Protein AF-A0A382PXL9-F1 (afdb_monomer)

Mean predicted aligned error: 6.58 Å

Organism: NCBI:txid408172

Radius of gyration: 18.66 Å; Cα contacts (8 Å, |Δi|>4): 358; chains: 1; bounding box: 50×62×47 Å

Structure (mmCIF, N/CA/C/O backbone):
data_AF-A0A382PXL9-F1
#
_entry.id   AF-A0A382PXL9-F1
#
loop_
_atom_site.group_PDB
_atom_site.id
_atom_site.type_symbol
_atom_site.label_atom_id
_atom_site.label_alt_id
_atom_site.label_comp_id
_atom_site.label_asym_id
_atom_site.label_entity_id
_atom_site.label_seq_id
_atom_site.pdbx_PDB_ins_code
_atom_site.Cartn_x
_atom_site.Cartn_y
_atom_site.Cartn_z
_atom_site.occupancy
_atom_site.B_iso_or_equiv
_atom_site.auth_seq_id
_atom_site.auth_comp_id
_atom_site.auth_asym_id
_atom_site.auth_atom_id
_atom_site.pdbx_PDB_model_num
ATOM 1 N N . MET A 1 1 ? 16.690 -47.907 -12.973 1.00 37.53 1 MET A N 1
ATOM 2 C CA . MET A 1 1 ? 17.067 -46.583 -13.503 1.00 37.53 1 MET A CA 1
ATOM 3 C C . MET A 1 1 ? 15.983 -45.627 -13.073 1.00 37.53 1 MET A C 1
ATOM 5 O O . MET A 1 1 ? 14.933 -45.574 -13.696 1.00 37.53 1 MET A O 1
ATOM 9 N N . GLU A 1 2 ? 16.204 -45.011 -11.921 1.00 28.67 2 GLU A N 1
ATOM 10 C CA . GLU A 1 2 ? 15.334 -43.993 -11.347 1.00 28.67 2 GLU A CA 1
ATOM 11 C C . GLU A 1 2 ? 15.569 -42.687 -12.108 1.00 28.67 2 GLU A C 1
ATOM 13 O O . GLU A 1 2 ? 16.700 -42.211 -12.182 1.00 28.67 2 GLU A O 1
ATOM 18 N N . TYR A 1 3 ? 14.510 -42.132 -12.692 1.00 26.27 3 TYR A N 1
ATOM 19 C CA . TYR A 1 3 ? 14.467 -40.730 -13.088 1.00 26.27 3 TYR A CA 1
ATOM 20 C C . TYR A 1 3 ? 13.685 -40.009 -11.991 1.00 26.27 3 TYR A C 1
ATOM 22 O O . TYR A 1 3 ? 12.465 -40.118 -11.907 1.00 26.27 3 TYR A O 1
ATOM 30 N N . ILE A 1 4 ? 14.423 -39.364 -11.089 1.00 33.78 4 ILE A N 1
ATOM 31 C CA . ILE A 1 4 ? 13.876 -38.436 -10.102 1.00 33.78 4 ILE A CA 1
ATOM 32 C C . ILE A 1 4 ? 13.655 -37.127 -10.853 1.00 33.78 4 ILE A C 1
ATOM 34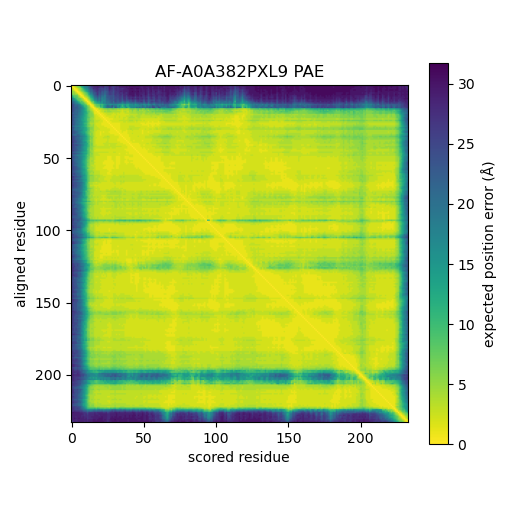 O O . ILE A 1 4 ? 14.619 -36.456 -11.226 1.00 33.78 4 ILE A O 1
ATOM 38 N N . ASP A 1 5 ? 12.389 -36.802 -11.111 1.00 38.56 5 ASP A N 1
ATOM 39 C CA . ASP A 1 5 ? 12.010 -35.509 -11.665 1.00 38.56 5 ASP A CA 1
ATOM 40 C C . ASP A 1 5 ? 12.439 -34.392 -10.713 1.00 38.56 5 ASP A C 1
ATOM 42 O O . ASP A 1 5 ? 12.249 -34.444 -9.494 1.00 38.56 5 ASP A O 1
ATOM 46 N N . GLY A 1 6 ? 13.094 -33.407 -11.320 1.00 28.78 6 GLY A N 1
ATOM 47 C CA . GLY A 1 6 ? 13.849 -32.354 -10.672 1.00 28.78 6 GLY A CA 1
ATOM 48 C C . GLY A 1 6 ? 13.049 -31.583 -9.633 1.00 28.78 6 GLY A C 1
ATOM 49 O O . GLY A 1 6 ? 12.045 -30.938 -9.923 1.00 28.78 6 GLY A O 1
ATOM 50 N N . LEU A 1 7 ? 13.614 -31.578 -8.430 1.00 31.05 7 LEU A N 1
ATOM 51 C CA . LEU A 1 7 ? 13.542 -30.513 -7.440 1.00 31.05 7 LEU A CA 1
ATOM 52 C C . LEU A 1 7 ? 13.611 -29.117 -8.096 1.00 31.05 7 LEU A C 1
ATOM 54 O O . LEU A 1 7 ? 14.675 -28.507 -8.162 1.00 31.05 7 LEU A O 1
ATOM 58 N N . ILE A 1 8 ? 12.468 -28.549 -8.479 1.00 38.06 8 ILE A N 1
ATOM 59 C CA . ILE A 1 8 ? 12.256 -27.097 -8.401 1.00 38.06 8 ILE A CA 1
ATOM 60 C C . ILE A 1 8 ? 11.658 -26.834 -7.021 1.00 38.06 8 ILE A C 1
ATOM 62 O O . ILE A 1 8 ? 10.525 -26.391 -6.849 1.00 38.06 8 ILE A O 1
ATOM 66 N N . GLY A 1 9 ? 12.445 -27.155 -5.994 1.00 32.84 9 GLY A N 1
ATOM 67 C CA . GLY A 1 9 ? 12.294 -26.476 -4.724 1.00 32.84 9 GLY A CA 1
ATOM 68 C C . GLY A 1 9 ? 12.638 -25.023 -5.004 1.00 32.84 9 GLY A C 1
ATOM 69 O O . 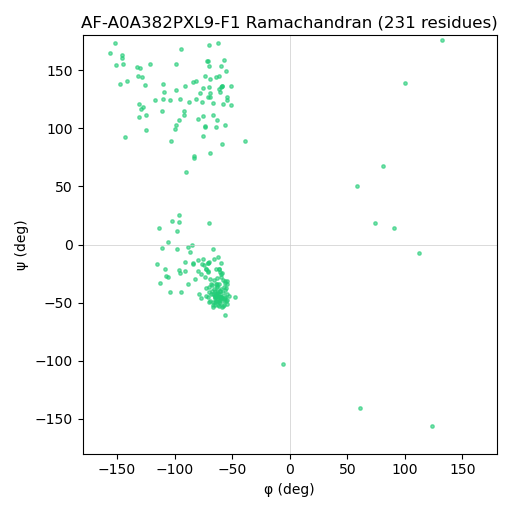GLY A 1 9 ? 13.814 -24.694 -5.147 1.00 32.84 9 GLY A O 1
ATOM 70 N N . MET A 1 10 ? 11.625 -24.166 -5.153 1.00 37.25 10 MET A N 1
ATOM 71 C CA . MET A 1 10 ? 11.806 -22.720 -5.095 1.00 37.25 10 MET A CA 1
ATOM 72 C C . MET A 1 10 ? 12.394 -22.411 -3.720 1.00 37.25 10 MET A C 1
ATOM 74 O O . MET A 1 10 ? 11.666 -22.134 -2.769 1.00 37.25 10 MET A O 1
ATOM 78 N N . TYR A 1 11 ? 13.716 -22.471 -3.594 1.00 38.47 11 TYR A N 1
ATOM 79 C CA . TYR A 1 11 ? 14.424 -21.796 -2.528 1.00 38.47 11 TYR A CA 1
ATOM 80 C C . TYR A 1 11 ? 14.013 -20.336 -2.654 1.00 38.47 11 TYR A C 1
ATOM 82 O O . TYR A 1 11 ? 14.424 -19.643 -3.581 1.00 38.47 11 TYR A O 1
ATOM 90 N N . HIS A 1 12 ? 13.114 -19.899 -1.775 1.00 48.69 12 HIS A N 1
ATOM 91 C CA . HIS A 1 12 ? 12.743 -18.502 -1.644 1.00 48.69 12 HIS A CA 1
ATOM 92 C C . HIS A 1 12 ? 13.978 -17.808 -1.061 1.00 48.69 12 HIS A C 1
ATOM 94 O O . HIS A 1 12 ? 14.132 -17.644 0.146 1.00 48.69 12 HIS A O 1
ATOM 100 N N . THR A 1 13 ? 14.964 -17.533 -1.907 1.00 49.97 13 THR A N 1
ATOM 101 C CA . THR A 1 13 ? 16.170 -16.835 -1.500 1.00 49.97 13 THR A CA 1
ATOM 102 C C . THR A 1 13 ? 15.775 -15.396 -1.206 1.00 49.97 13 THR A C 1
ATOM 104 O O . THR A 1 13 ? 14.994 -14.772 -1.927 1.00 49.97 13 THR A O 1
ATOM 107 N N . LYS A 1 14 ? 16.277 -14.862 -0.092 1.00 58.19 14 LYS A N 1
ATOM 108 C CA . LYS A 1 14 ? 16.246 -13.422 0.163 1.00 58.19 14 LYS A CA 1
ATOM 109 C C . LYS A 1 14 ? 16.834 -12.748 -1.079 1.00 58.19 14 LYS A C 1
ATOM 111 O O . LYS A 1 14 ? 17.984 -13.028 -1.413 1.00 58.19 14 LYS A O 1
ATOM 116 N N . VAL A 1 15 ? 16.070 -11.895 -1.762 1.00 60.56 15 VAL A N 1
ATOM 117 C CA . VAL A 1 15 ? 16.609 -11.155 -2.905 1.00 60.56 15 VAL A CA 1
ATOM 118 C C . VAL A 1 15 ? 17.522 -10.083 -2.332 1.00 60.56 15 VAL A C 1
ATOM 120 O O . VAL A 1 15 ? 17.075 -9.096 -1.749 1.00 60.56 15 VAL A O 1
ATOM 123 N N . THR A 1 16 ? 18.822 -10.346 -2.404 1.00 61.50 16 THR A N 1
ATOM 124 C CA . THR A 1 16 ? 19.868 -9.429 -1.946 1.00 61.50 16 THR A CA 1
ATOM 125 C C . THR A 1 16 ? 20.346 -8.496 -3.049 1.00 61.50 16 THR A C 1
ATOM 127 O O . THR A 1 16 ? 20.845 -7.424 -2.726 1.00 61.50 16 THR A O 1
ATOM 130 N N . ASP A 1 17 ? 20.165 -8.867 -4.319 1.00 81.19 17 ASP A N 1
ATOM 131 C CA . ASP A 1 17 ? 20.588 -8.068 -5.469 1.00 81.19 17 ASP A CA 1
ATOM 132 C C . ASP A 1 17 ? 19.410 -7.797 -6.413 1.00 81.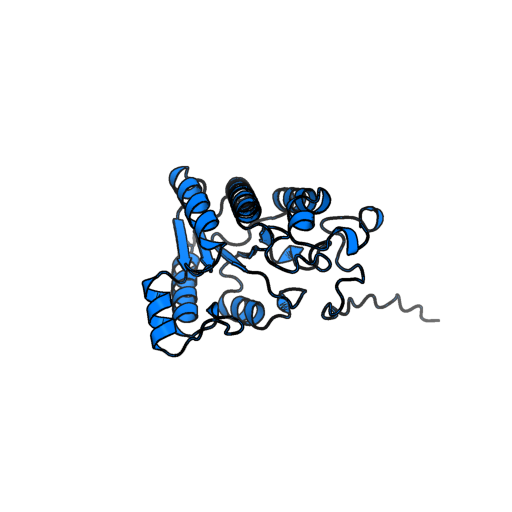19 17 ASP A C 1
ATOM 134 O O . ASP A 1 17 ? 18.900 -8.704 -7.070 1.00 81.19 17 ASP A O 1
ATOM 138 N N . LYS A 1 18 ? 18.982 -6.532 -6.475 1.00 84.12 18 LYS A N 1
ATOM 139 C CA . LYS A 1 18 ? 17.867 -6.079 -7.321 1.00 84.12 18 LYS A CA 1
ATOM 140 C C . LYS A 1 18 ? 18.209 -6.094 -8.817 1.00 84.12 18 LYS A C 1
ATOM 142 O O . LYS A 1 18 ? 17.291 -6.064 -9.636 1.00 84.12 18 LYS A O 1
ATOM 147 N N . ASN A 1 19 ? 19.495 -6.174 -9.176 1.00 85.50 19 ASN A N 1
ATOM 148 C CA . ASN A 1 19 ? 19.949 -6.230 -10.569 1.00 85.50 19 ASN A CA 1
ATOM 149 C C . ASN A 1 19 ? 19.666 -7.581 -11.238 1.00 85.50 19 ASN A C 1
ATOM 151 O O . ASN A 1 19 ? 19.629 -7.662 -12.465 1.00 85.50 19 ASN A O 1
ATOM 155 N N . ILE A 1 20 ? 19.473 -8.640 -10.447 1.00 87.88 20 ILE A N 1
ATOM 156 C CA . ILE A 1 20 ? 19.165 -9.977 -10.952 1.00 87.88 20 ILE A CA 1
ATOM 157 C C . ILE A 1 20 ? 17.647 -10.118 -11.020 1.00 87.88 20 ILE A C 1
ATOM 159 O O . ILE A 1 20 ? 16.983 -10.158 -9.984 1.00 87.88 20 ILE A O 1
ATOM 163 N N . LEU A 1 21 ? 17.099 -10.183 -12.238 1.00 90.81 21 LEU A N 1
ATOM 164 C CA . LEU A 1 21 ? 15.660 -10.339 -12.458 1.00 90.81 21 LEU A CA 1
ATOM 165 C C . LEU A 1 21 ? 15.126 -11.562 -11.704 1.00 90.81 21 LEU A C 1
ATOM 167 O O . LEU A 1 21 ? 15.669 -12.661 -11.818 1.00 90.81 21 LEU A O 1
ATOM 171 N N . ALA A 1 22 ? 14.084 -11.350 -10.906 1.00 91.56 22 ALA A N 1
ATOM 172 C CA . ALA A 1 22 ? 13.540 -12.352 -10.010 1.00 91.56 22 ALA A CA 1
ATOM 173 C C . ALA A 1 22 ? 12.041 -12.144 -9.791 1.00 91.56 22 ALA A C 1
ATOM 175 O O . ALA A 1 22 ? 11.511 -11.035 -9.838 1.00 91.56 22 ALA A O 1
ATOM 176 N N . GLY A 1 23 ? 11.369 -13.236 -9.458 1.00 92.31 23 GLY A N 1
ATOM 177 C CA . GLY A 1 23 ? 9.954 -13.244 -9.135 1.00 92.31 23 GLY A CA 1
ATOM 178 C C . GLY A 1 23 ? 9.221 -14.352 -9.866 1.00 92.31 23 GLY A C 1
ATOM 179 O O . GLY A 1 23 ? 9.807 -15.106 -10.638 1.00 92.31 23 GLY A O 1
ATOM 180 N N . ASN A 1 24 ? 7.936 -14.479 -9.5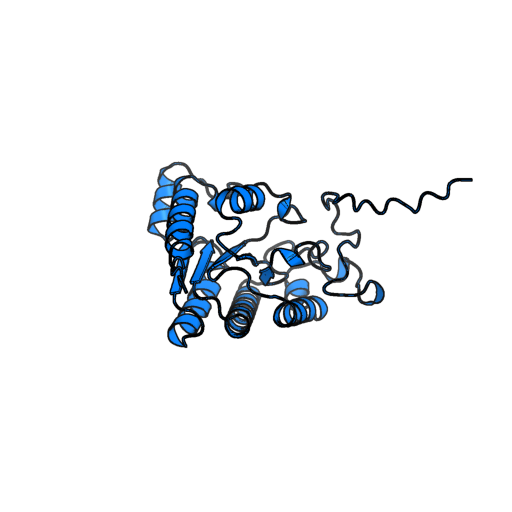67 1.00 94.81 24 ASN A N 1
ATOM 181 C CA . ASN A 1 24 ? 7.039 -15.376 -10.279 1.00 94.81 24 ASN A CA 1
ATOM 182 C C . ASN A 1 24 ? 6.300 -14.648 -11.411 1.00 94.81 24 ASN A C 1
ATOM 184 O O . ASN A 1 24 ? 6.244 -13.416 -11.455 1.00 94.81 24 ASN A O 1
ATOM 188 N N . ASN A 1 25 ? 5.656 -15.447 -12.262 1.00 95.00 25 ASN A N 1
ATOM 189 C CA . ASN A 1 25 ? 5.015 -14.983 -13.491 1.00 95.00 25 ASN A CA 1
ATOM 190 C C . ASN A 1 25 ? 3.514 -14.725 -13.333 1.00 95.00 25 ASN A C 1
ATOM 192 O O . ASN A 1 25 ? 2.766 -14.825 -14.299 1.00 95.00 25 ASN A O 1
ATOM 196 N N . LYS A 1 26 ? 3.043 -14.435 -12.110 1.00 96.25 26 LYS A N 1
ATOM 197 C CA . LYS A 1 26 ? 1.617 -14.130 -11.887 1.00 96.25 26 LYS A CA 1
ATOM 198 C C . LYS A 1 26 ? 1.188 -12.868 -12.633 1.00 96.25 26 LYS A C 1
ATOM 200 O O . LYS A 1 26 ? 0.092 -12.811 -13.175 1.00 96.25 26 LYS A O 1
ATOM 205 N N . LEU A 1 27 ? 2.060 -11.859 -12.635 1.00 97.50 27 LEU A N 1
ATOM 206 C CA . LEU A 1 27 ? 1.781 -10.590 -13.293 1.00 97.50 27 LEU A CA 1
ATOM 207 C C . LEU A 1 27 ? 2.324 -10.547 -14.708 1.00 97.50 27 LEU A C 1
ATOM 209 O O . LEU A 1 27 ? 1.609 -10.051 -15.555 1.00 97.50 27 LEU A O 1
ATOM 213 N N . PHE A 1 28 ? 3.520 -11.069 -14.979 1.00 97.81 28 PHE A N 1
ATOM 214 C CA . PHE A 1 28 ? 4.156 -11.000 -16.298 1.00 97.81 28 PHE A CA 1
ATOM 215 C C . PHE A 1 28 ? 4.877 -12.299 -16.629 1.00 97.81 28 PHE A C 1
ATOM 217 O O . PHE A 1 28 ? 5.541 -12.865 -15.755 1.00 97.81 28 PHE A O 1
ATOM 224 N N . SER A 1 29 ? 4.809 -12.748 -17.878 1.00 96.75 29 SER A N 1
ATOM 225 C CA . SER A 1 29 ? 5.679 -13.817 -18.366 1.00 96.75 29 SER A CA 1
ATOM 226 C C . SER A 1 29 ? 7.120 -13.321 -18.540 1.00 96.75 29 SER A C 1
ATOM 228 O O . SER A 1 29 ? 7.373 -12.124 -18.635 1.00 96.75 29 SER A O 1
ATOM 230 N N . ASN A 1 30 ? 8.091 -14.243 -18.542 1.00 94.69 30 ASN A N 1
ATOM 231 C CA . ASN A 1 30 ? 9.524 -13.899 -18.553 1.00 94.69 30 ASN A CA 1
ATOM 232 C C . ASN A 1 30 ? 9.954 -13.061 -19.772 1.00 94.69 30 ASN A C 1
ATOM 234 O O . ASN A 1 30 ? 10.940 -12.338 -19.695 1.00 94.69 30 ASN A O 1
ATOM 238 N N . ASP A 1 31 ? 9.259 -13.192 -20.900 1.00 96.38 31 ASP A N 1
ATOM 239 C CA . ASP A 1 31 ? 9.494 -12.441 -22.138 1.00 96.38 31 ASP A CA 1
ATOM 240 C C . ASP A 1 31 ? 9.010 -10.985 -22.068 1.00 96.38 31 ASP A C 1
ATOM 242 O O . ASP A 1 31 ? 9.467 -10.154 -22.849 1.00 96.38 31 ASP A O 1
ATOM 246 N N . GLU A 1 32 ? 8.144 -10.659 -21.107 1.00 96.75 32 GLU A N 1
ATOM 247 C CA . GLU A 1 32 ? 7.689 -9.292 -20.833 1.00 96.75 32 GLU A CA 1
ATOM 248 C C . GLU A 1 32 ? 8.629 -8.544 -19.867 1.00 96.75 32 GLU A C 1
ATOM 250 O O . GLU A 1 32 ? 8.431 -7.361 -19.589 1.00 96.75 32 GLU A O 1
ATOM 255 N N . TRP A 1 33 ? 9.638 -9.218 -19.303 1.00 96.06 33 TRP A N 1
ATOM 256 C CA . TRP A 1 33 ? 10.522 -8.619 -18.305 1.00 96.06 33 TRP A CA 1
ATOM 257 C C . TRP A 1 33 ? 11.523 -7.659 -18.954 1.00 96.06 33 TRP A C 1
ATOM 259 O O . TRP A 1 33 ? 12.181 -7.985 -19.940 1.00 96.06 33 TRP A O 1
ATOM 269 N N . VAL A 1 34 ? 11.697 -6.487 -18.342 1.00 95.56 34 VAL A N 1
ATOM 270 C CA . VAL A 1 34 ? 12.679 -5.480 -18.764 1.00 95.56 34 VAL A CA 1
ATOM 271 C C . VAL A 1 34 ? 13.955 -5.549 -17.917 1.00 95.56 34 VAL A C 1
ATOM 273 O O . VAL A 1 34 ? 13.906 -5.990 -16.758 1.00 95.56 34 VAL A O 1
ATOM 276 N N . PRO A 1 35 ? 15.108 -5.093 -18.445 1.00 94.38 35 PRO A N 1
ATOM 277 C CA . PRO A 1 35 ? 16.331 -4.933 -17.665 1.00 94.38 35 PRO A CA 1
ATOM 278 C C . PRO A 1 35 ? 16.103 -4.125 -16.378 1.00 94.38 35 PRO A C 1
ATOM 280 O O . PRO A 1 35 ? 15.478 -3.068 -16.401 1.00 94.38 35 PRO A O 1
ATOM 283 N N . ALA A 1 36 ? 16.670 -4.573 -15.251 1.00 90.88 36 ALA A N 1
ATOM 284 C CA . ALA A 1 36 ? 16.429 -3.958 -13.937 1.00 90.88 36 ALA A CA 1
ATOM 285 C C . ALA A 1 36 ? 16.753 -2.451 -13.892 1.00 90.88 36 ALA A C 1
ATOM 287 O O . ALA A 1 36 ? 16.058 -1.688 -13.228 1.00 90.88 36 ALA A O 1
ATOM 288 N N . VAL A 1 37 ? 17.758 -2.010 -14.657 1.00 92.19 37 VAL A N 1
ATOM 289 C CA . VAL A 1 37 ? 18.175 -0.600 -14.768 1.00 92.19 37 VAL A CA 1
ATOM 290 C C . VAL A 1 37 ? 17.076 0.333 -15.301 1.00 92.19 37 VAL A C 1
ATOM 292 O O . VAL A 1 37 ? 17.095 1.537 -15.028 1.00 92.19 37 VAL A O 1
ATOM 295 N N . GLU A 1 38 ? 16.097 -0.199 -16.038 1.00 93.88 38 GLU A N 1
ATOM 296 C CA . GLU A 1 38 ? 14.929 0.564 -16.496 1.00 93.88 38 GLU A CA 1
ATOM 297 C C . GLU A 1 38 ? 13.975 0.893 -15.339 1.00 93.88 38 GLU A C 1
ATOM 299 O O . GLU A 1 38 ? 13.265 1.898 -15.374 1.00 93.88 38 GLU A O 1
ATOM 304 N N . LEU A 1 39 ? 14.037 0.105 -14.263 1.00 93.81 39 LEU A N 1
ATOM 305 C CA . LEU A 1 39 ? 13.214 0.222 -13.063 1.00 93.81 39 LEU A CA 1
ATOM 306 C C . LEU A 1 39 ? 13.961 0.884 -11.891 1.00 93.81 39 LEU A C 1
ATOM 308 O O . LEU A 1 39 ? 13.571 0.693 -10.734 1.00 93.81 39 LEU A O 1
ATOM 312 N N . PHE A 1 40 ? 15.038 1.630 -12.173 1.00 94.31 40 PHE A N 1
ATOM 313 C CA . PHE A 1 40 ? 15.848 2.335 -11.175 1.00 94.31 40 PHE A CA 1
ATOM 314 C C . PHE A 1 40 ? 15.671 3.858 -11.225 1.00 94.31 40 PHE A C 1
ATOM 316 O O . PHE A 1 40 ? 15.818 4.477 -12.284 1.00 94.31 40 PHE A O 1
ATOM 323 N N . GLY A 1 41 ? 15.435 4.453 -10.056 1.00 94.38 41 GLY A N 1
ATOM 324 C CA . GLY A 1 41 ? 15.176 5.879 -9.851 1.00 94.38 41 GLY A CA 1
ATOM 325 C C . GLY A 1 41 ? 13.687 6.175 -9.684 1.00 94.38 41 GLY A C 1
ATOM 326 O O . GLY A 1 41 ? 12.838 5.604 -10.378 1.00 94.38 41 GLY A O 1
ATOM 327 N N . GLU A 1 42 ? 13.358 7.068 -8.755 1.00 95.00 42 GLU A N 1
ATOM 328 C CA . GLU A 1 42 ? 11.988 7.309 -8.311 1.00 95.00 42 GLU A CA 1
ATOM 329 C C . GLU A 1 42 ? 11.118 7.796 -9.466 1.00 95.00 42 GLU A C 1
ATOM 331 O O . GLU A 1 42 ? 10.064 7.209 -9.735 1.00 95.00 42 GLU A O 1
ATOM 336 N N . THR A 1 43 ? 11.588 8.805 -10.200 1.00 93.44 43 THR A N 1
ATOM 337 C CA . THR A 1 43 ? 10.849 9.369 -11.333 1.00 93.44 43 THR A CA 1
ATOM 338 C C . THR A 1 43 ? 10.572 8.322 -12.412 1.00 93.44 43 THR A C 1
ATOM 340 O O . THR A 1 43 ? 9.478 8.304 -12.983 1.00 93.44 43 THR A O 1
ATOM 343 N N . LYS A 1 44 ? 11.522 7.414 -12.679 1.00 93.81 44 LYS A N 1
ATOM 344 C CA . LYS A 1 44 ? 11.310 6.330 -13.648 1.00 93.81 44 LYS A CA 1
ATOM 345 C C . LYS A 1 44 ? 10.252 5.366 -13.145 1.00 93.81 44 LYS A C 1
ATOM 347 O O . LYS A 1 44 ? 9.262 5.164 -13.835 1.00 93.81 44 LYS A O 1
ATOM 352 N N . VAL A 1 45 ? 10.407 4.834 -11.932 1.00 95.81 45 VAL A N 1
ATOM 353 C CA . VAL A 1 45 ? 9.462 3.866 -11.346 1.00 95.81 45 VAL A CA 1
ATOM 354 C C . VAL A 1 45 ? 8.037 4.424 -11.299 1.00 95.81 45 VAL A C 1
ATOM 356 O O . VAL A 1 45 ? 7.082 3.696 -11.574 1.00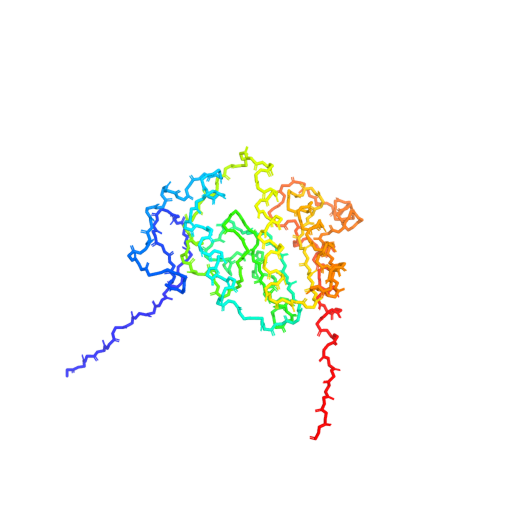 95.81 45 VAL A O 1
ATOM 359 N N . LEU A 1 46 ? 7.876 5.710 -10.979 1.00 96.31 46 LEU A N 1
ATOM 360 C CA . LEU A 1 46 ? 6.563 6.349 -10.881 1.00 96.31 46 LEU A CA 1
ATOM 361 C C . LEU A 1 46 ? 5.865 6.565 -12.229 1.00 96.31 46 LEU A C 1
ATOM 363 O O . LEU A 1 46 ? 4.639 6.652 -12.226 1.00 96.31 46 LEU A O 1
ATOM 367 N N . ASN A 1 47 ? 6.610 6.629 -13.338 1.00 95.50 47 ASN A N 1
ATOM 368 C CA . ASN A 1 47 ? 6.076 6.844 -14.691 1.00 95.50 47 ASN A CA 1
ATOM 369 C C . ASN A 1 47 ? 6.195 5.609 -15.607 1.00 95.50 47 ASN A C 1
ATOM 371 O O . ASN A 1 47 ? 5.779 5.658 -16.765 1.00 95.50 47 ASN A O 1
ATOM 375 N N . HIS A 1 48 ? 6.807 4.519 -15.138 1.00 96.75 48 HIS A N 1
ATOM 376 C CA . HIS A 1 48 ? 7.116 3.373 -15.987 1.00 96.75 48 HIS A CA 1
ATOM 377 C C . HIS A 1 48 ? 5.845 2.610 -16.374 1.00 96.75 48 HIS A C 1
ATOM 379 O O . HIS A 1 48 ? 5.097 2.158 -15.503 1.00 96.75 48 HIS A O 1
ATOM 385 N N . SER A 1 49 ? 5.640 2.381 -17.675 1.00 96.69 49 SER A N 1
ATOM 386 C CA . SER A 1 49 ? 4.472 1.661 -18.208 1.00 96.69 49 SER A CA 1
ATOM 387 C C . SER A 1 49 ? 4.302 0.284 -17.570 1.00 96.69 49 SER A C 1
ATOM 389 O O . SER A 1 49 ? 3.229 -0.009 -17.060 1.00 96.69 49 SER A O 1
ATOM 391 N N . LEU A 1 50 ? 5.379 -0.504 -17.483 1.00 97.25 50 LEU A N 1
ATOM 392 C CA . LEU A 1 50 ? 5.357 -1.824 -16.839 1.00 97.25 50 LEU A CA 1
ATOM 393 C C . LEU A 1 50 ? 4.890 -1.779 -15.373 1.00 97.25 50 LEU A C 1
ATOM 395 O O . LEU A 1 50 ? 4.170 -2.669 -14.938 1.00 97.25 50 LEU A O 1
ATOM 399 N N . ILE A 1 51 ? 5.244 -0.744 -14.601 1.00 97.44 51 ILE A N 1
ATOM 400 C CA . ILE A 1 51 ? 4.794 -0.610 -13.204 1.00 97.44 51 ILE A CA 1
ATOM 401 C C . ILE A 1 51 ? 3.304 -0.234 -13.150 1.00 97.44 51 ILE A C 1
ATOM 403 O O . ILE A 1 51 ? 2.577 -0.707 -12.275 1.00 97.44 51 ILE A O 1
ATOM 407 N N . HIS A 1 52 ? 2.831 0.609 -14.072 1.00 97.25 52 HIS A N 1
ATOM 408 C CA . HIS A 1 52 ? 1.404 0.917 -14.196 1.00 97.25 52 HIS A CA 1
ATOM 409 C C . HIS A 1 52 ? 0.592 -0.310 -14.606 1.00 97.25 52 HIS A C 1
ATOM 411 O O . HIS A 1 52 ? -0.428 -0.595 -13.987 1.00 97.25 52 HIS A O 1
ATOM 417 N N . GLU A 1 53 ? 1.091 -1.071 -15.572 1.00 98.06 53 GLU A N 1
ATOM 418 C CA . GLU A 1 53 ? 0.470 -2.306 -16.023 1.00 98.06 53 GLU A CA 1
ATOM 419 C C . GLU A 1 53 ? 0.488 -3.383 -14.933 1.00 98.06 53 GLU A C 1
ATOM 421 O O . GLU A 1 53 ? -0.512 -4.066 -14.740 1.00 98.06 53 GLU A O 1
ATOM 426 N N . ALA A 1 54 ? 1.567 -3.489 -14.148 1.00 98.25 54 ALA A N 1
ATOM 427 C CA . ALA A 1 54 ? 1.624 -4.381 -12.989 1.00 98.25 54 ALA A CA 1
ATOM 428 C C . ALA A 1 54 ? 0.481 -4.081 -12.012 1.00 98.25 54 ALA A C 1
ATOM 430 O O . ALA A 1 54 ? -0.207 -4.986 -11.546 1.00 98.25 54 ALA A O 1
ATOM 431 N N . PHE A 1 55 ? 0.259 -2.793 -11.737 1.00 98.31 55 PHE A N 1
ATOM 432 C CA . PHE A 1 55 ? -0.838 -2.345 -10.891 1.00 98.31 55 PHE A CA 1
ATOM 433 C C . PHE A 1 55 ? -2.208 -2.648 -11.513 1.00 98.31 55 PHE A C 1
ATOM 435 O O . PHE A 1 55 ? -3.087 -3.131 -10.807 1.00 98.31 55 PHE A O 1
ATOM 442 N N . ASP A 1 56 ? -2.389 -2.427 -12.815 1.00 98.25 56 ASP A N 1
ATOM 443 C CA . ASP A 1 56 ? -3.645 -2.747 -13.503 1.00 98.25 56 ASP A CA 1
ATOM 444 C C . ASP A 1 56 ? -3.939 -4.258 -13.471 1.00 98.25 56 ASP A C 1
ATOM 446 O O . ASP A 1 56 ? -5.051 -4.663 -13.136 1.00 98.25 56 ASP A O 1
ATOM 450 N N . ARG A 1 57 ? -2.925 -5.105 -13.685 1.00 98.44 57 ARG A N 1
ATOM 451 C CA . ARG A 1 57 ? -3.052 -6.565 -13.553 1.00 98.44 57 ARG A CA 1
ATOM 452 C C . ARG A 1 57 ? -3.396 -6.976 -12.113 1.00 98.44 57 ARG A C 1
ATOM 454 O O . ARG A 1 57 ? -4.210 -7.877 -11.930 1.00 98.44 57 ARG A O 1
ATOM 461 N N . ILE A 1 58 ? -2.861 -6.299 -11.091 1.00 98.56 58 ILE A N 1
ATOM 462 C CA . ILE A 1 58 ? -3.290 -6.504 -9.693 1.00 98.56 58 ILE A CA 1
ATOM 463 C C . ILE A 1 58 ? -4.769 -6.150 -9.510 1.00 98.56 58 ILE A C 1
ATOM 465 O O . ILE A 1 58 ? -5.485 -6.929 -8.886 1.00 98.56 58 ILE A O 1
ATOM 469 N N . LEU A 1 59 ? -5.239 -5.019 -10.050 1.00 98.31 59 LEU A N 1
ATOM 470 C CA . LEU A 1 59 ? -6.651 -4.617 -9.942 1.00 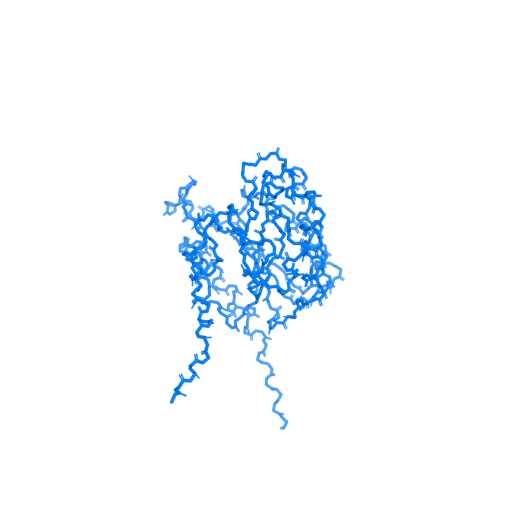98.31 59 LEU A CA 1
ATOM 471 C C . LEU A 1 59 ? -7.612 -5.668 -10.516 1.00 98.31 59 LEU A C 1
ATOM 473 O O . LEU A 1 59 ? -8.752 -5.791 -10.061 1.00 98.31 59 LEU A O 1
ATOM 477 N N . ASP A 1 60 ? -7.165 -6.414 -11.521 1.00 98.25 60 ASP A N 1
ATOM 478 C CA . ASP A 1 60 ? -7.971 -7.452 -12.156 1.00 98.25 60 ASP A CA 1
ATOM 479 C C . ASP A 1 60 ? -7.850 -8.818 -11.477 1.00 98.25 60 ASP A C 1
ATOM 481 O O . ASP A 1 60 ? -8.828 -9.564 -11.439 1.00 98.25 60 ASP A O 1
ATOM 485 N N . GLN A 1 61 ? -6.677 -9.150 -10.934 1.00 98.31 61 GLN A N 1
ATOM 486 C CA . GLN A 1 61 ? -6.395 -10.477 -10.380 1.00 98.31 61 GLN A CA 1
ATOM 487 C C . GLN A 1 61 ? -6.603 -10.587 -8.864 1.00 98.31 61 GLN A C 1
ATOM 489 O O . GLN A 1 61 ? -6.795 -11.695 -8.362 1.00 98.31 61 GLN A O 1
ATOM 494 N N . HIS A 1 62 ? -6.515 -9.483 -8.118 1.00 98.38 62 HIS A N 1
ATOM 495 C CA . HIS A 1 62 ? -6.622 -9.511 -6.662 1.00 98.38 62 HIS A CA 1
ATOM 496 C C . HIS A 1 62 ? -8.048 -9.845 -6.213 1.00 98.38 62 HIS A C 1
ATOM 498 O O . HIS A 1 62 ? -9.025 -9.218 -6.634 1.00 98.38 62 HIS A O 1
ATOM 504 N N . VAL A 1 63 ? -8.144 -10.814 -5.304 1.00 97.38 63 VAL A N 1
ATOM 505 C CA . VAL A 1 63 ? -9.390 -11.231 -4.663 1.00 97.38 63 VAL A CA 1
ATOM 506 C C . VAL A 1 63 ? -9.266 -10.965 -3.170 1.00 97.38 63 VAL A C 1
ATOM 508 O O . VAL A 1 63 ? -8.341 -11.462 -2.528 1.00 97.38 63 VAL A O 1
ATOM 511 N N . ILE A 1 64 ? -10.217 -10.200 -2.633 1.00 97.00 64 ILE A N 1
ATOM 512 C CA . ILE A 1 64 ? -10.326 -9.949 -1.195 1.00 97.00 64 ILE A CA 1
ATOM 513 C C . ILE A 1 64 ? -10.561 -11.268 -0.457 1.00 97.00 64 ILE A C 1
ATOM 515 O O . ILE A 1 64 ? -11.434 -12.052 -0.838 1.00 97.00 64 ILE A O 1
ATOM 519 N N . LYS A 1 65 ? -9.824 -11.479 0.635 1.00 96.75 65 LYS A N 1
ATOM 520 C CA . LYS A 1 65 ? -10.024 -12.591 1.574 1.00 96.75 65 LYS A CA 1
ATOM 521 C C . LYS A 1 65 ? -10.622 -12.103 2.890 1.00 96.75 65 LYS A C 1
ATOM 523 O O . LYS A 1 65 ? -11.305 -12.877 3.555 1.00 96.75 65 LYS A O 1
ATOM 528 N N . GLN A 1 66 ? -10.375 -10.845 3.262 1.00 97.00 66 GLN A N 1
ATOM 529 C CA . GLN A 1 66 ? -10.823 -10.250 4.519 1.00 97.00 66 GLN A CA 1
ATOM 530 C C . GLN A 1 66 ? -11.555 -8.925 4.282 1.00 97.00 66 GLN A C 1
ATOM 532 O O . GLN A 1 66 ? -11.142 -8.132 3.445 1.00 97.00 66 GLN A O 1
ATOM 537 N N . PRO A 1 67 ? -12.594 -8.595 5.068 1.00 96.69 67 PRO A N 1
ATOM 538 C CA . PRO A 1 67 ? -13.298 -7.310 4.948 1.00 96.69 67 PRO A CA 1
ATOM 539 C C . PRO A 1 67 ? -12.388 -6.099 5.220 1.00 96.69 67 PRO A C 1
ATOM 541 O O . PRO A 1 67 ? -12.705 -4.980 4.819 1.00 96.69 67 PRO A O 1
ATOM 544 N N . THR A 1 68 ? -11.273 -6.316 5.922 1.00 98.44 68 THR A N 1
ATOM 545 C CA . THR A 1 68 ? -10.357 -5.272 6.375 1.00 98.44 68 THR A CA 1
ATOM 546 C C . THR A 1 68 ? -9.039 -5.354 5.616 1.00 98.44 68 THR A C 1
ATOM 548 O O . THR A 1 68 ? -8.361 -6.379 5.651 1.00 98.44 68 THR A O 1
ATOM 551 N N . ALA A 1 69 ? -8.636 -4.247 5.000 1.00 98.50 69 ALA A N 1
ATOM 552 C CA . ALA A 1 69 ? -7.308 -4.065 4.431 1.00 98.50 69 ALA A CA 1
ATOM 553 C C . ALA A 1 69 ? -6.353 -3.444 5.459 1.00 98.50 69 ALA A C 1
ATOM 555 O O . ALA A 1 69 ? -6.691 -2.456 6.118 1.00 98.50 69 ALA A O 1
ATOM 556 N N . PHE A 1 70 ? -5.128 -3.962 5.539 1.00 98.50 70 PHE A N 1
ATOM 557 C CA . PHE A 1 70 ? -4.032 -3.359 6.292 1.00 98.50 70 PHE A CA 1
ATOM 558 C C . PHE A 1 70 ? -2.957 -2.833 5.338 1.00 98.50 70 PHE A C 1
ATOM 560 O O . PHE A 1 70 ? -2.280 -3.604 4.651 1.00 98.50 70 PHE A O 1
ATOM 567 N N . LEU A 1 71 ? -2.775 -1.512 5.321 1.00 98.44 71 LEU A N 1
ATOM 568 C CA . LEU A 1 71 ? -1.758 -0.839 4.520 1.00 98.44 71 LEU A CA 1
ATOM 569 C C . LEU A 1 71 ? -0.542 -0.509 5.379 1.00 98.44 71 LEU A C 1
ATOM 571 O O . LEU A 1 71 ? -0.685 0.091 6.438 1.00 98.44 71 LEU A O 1
ATOM 575 N N . SER A 1 72 ? 0.661 -0.804 4.895 1.00 97.25 72 SER A N 1
ATOM 576 C CA . SER A 1 72 ? 1.906 -0.262 5.459 1.00 97.25 72 SER A CA 1
ATOM 577 C C . SER A 1 72 ? 2.930 -0.042 4.349 1.00 97.25 72 SER A C 1
ATOM 579 O O . SER A 1 72 ? 2.830 -0.608 3.258 1.00 97.25 72 SER A O 1
ATOM 581 N N . LEU A 1 73 ? 3.933 0.794 4.619 1.00 94.75 73 LEU A N 1
ATOM 582 C CA . LEU A 1 73 ? 5.029 1.046 3.686 1.00 94.75 73 LEU A CA 1
ATOM 583 C C . LEU A 1 73 ? 5.768 -0.247 3.308 1.00 94.75 73 LEU A C 1
ATOM 585 O O . LEU A 1 73 ? 5.799 -1.228 4.055 1.00 94.75 73 LEU A O 1
ATOM 589 N N . CYS A 1 74 ? 6.471 -0.244 2.183 1.00 92.94 74 CYS A N 1
ATOM 590 C CA . CYS A 1 74 ? 7.411 -1.315 1.867 1.00 92.94 74 CYS A CA 1
ATOM 591 C C . CYS A 1 74 ? 8.569 -1.422 2.882 1.00 92.94 74 CYS A C 1
ATOM 593 O O . CYS A 1 74 ? 8.744 -0.593 3.778 1.00 92.94 74 CYS A O 1
ATOM 595 N N . SER A 1 75 ? 9.384 -2.463 2.728 1.00 90.50 75 SER A N 1
ATOM 596 C CA . SER A 1 75 ? 10.703 -2.587 3.355 1.00 90.50 75 SER A CA 1
ATOM 597 C C . SER A 1 75 ? 11.783 -2.753 2.289 1.00 90.50 75 SER A C 1
ATOM 599 O O . SER A 1 75 ? 11.509 -3.251 1.196 1.00 90.50 75 SER A O 1
ATOM 601 N N . ALA A 1 76 ? 13.024 -2.380 2.617 1.00 87.50 76 ALA A N 1
ATOM 602 C CA . ALA A 1 76 ? 14.173 -2.633 1.745 1.00 87.50 76 ALA A CA 1
ATOM 603 C C . ALA A 1 76 ? 14.378 -4.138 1.499 1.00 87.50 76 ALA A C 1
ATOM 605 O O . ALA A 1 76 ? 14.644 -4.552 0.375 1.00 87.50 76 ALA A O 1
ATOM 606 N N . THR A 1 77 ? 14.189 -4.961 2.537 1.00 89.12 77 THR A N 1
ATOM 607 C CA . THR A 1 77 ? 14.184 -6.422 2.409 1.00 89.12 77 THR A CA 1
ATOM 608 C C . THR A 1 77 ? 12.979 -6.868 1.591 1.00 89.12 77 THR A C 1
ATOM 610 O O . THR A 1 77 ? 11.838 -6.605 1.987 1.00 89.12 77 THR A O 1
ATOM 613 N N . ARG A 1 78 ? 13.250 -7.576 0.492 1.00 89.00 78 ARG A N 1
ATOM 614 C CA . ARG A 1 78 ? 12.257 -8.245 -0.349 1.00 89.00 78 ARG A CA 1
ATOM 615 C C . ARG A 1 78 ? 12.675 -9.704 -0.586 1.00 89.00 78 ARG A C 1
ATOM 617 O O . ARG A 1 78 ? 13.874 -9.993 -0.574 1.00 89.00 78 ARG A O 1
ATOM 624 N N . PRO A 1 79 ? 11.737 -10.632 -0.808 1.00 91.00 79 PRO A N 1
ATOM 625 C CA . PRO A 1 79 ? 10.283 -10.492 -0.659 1.00 91.00 79 PRO A CA 1
ATOM 626 C C . PRO A 1 79 ? 9.863 -10.020 0.745 1.00 91.00 79 PRO A C 1
ATOM 628 O O . PRO A 1 79 ? 10.577 -10.264 1.722 1.00 91.00 79 PRO A O 1
ATOM 631 N N . TYR A 1 80 ? 8.754 -9.283 0.857 1.00 92.25 80 TYR A N 1
ATOM 632 C CA . TYR A 1 80 ? 8.459 -8.499 2.067 1.00 92.25 80 TYR A CA 1
ATOM 633 C C . TYR A 1 80 ? 8.260 -9.344 3.331 1.00 92.25 80 TYR A C 1
ATOM 635 O O . TYR A 1 80 ? 8.659 -8.907 4.413 1.00 92.25 80 TYR A O 1
ATOM 643 N N . TYR A 1 81 ? 7.789 -10.587 3.196 1.00 89.75 81 TYR A N 1
ATOM 644 C CA . TYR A 1 81 ? 7.646 -11.543 4.300 1.00 89.75 81 TYR A CA 1
ATOM 645 C C . TYR A 1 81 ? 8.981 -11.926 4.972 1.00 89.75 81 TYR A C 1
ATOM 647 O O . TYR A 1 81 ? 8.984 -12.522 6.047 1.00 89.75 81 TYR A O 1
ATOM 655 N N . TYR A 1 82 ? 10.140 -11.573 4.399 1.00 89.50 82 TYR A N 1
ATOM 656 C CA . TYR A 1 82 ? 11.430 -11.727 5.083 1.00 89.50 82 TYR A CA 1
ATOM 657 C C . TYR A 1 82 ? 11.790 -10.571 6.015 1.00 89.50 82 TYR A C 1
ATOM 659 O O . TYR A 1 82 ? 12.678 -10.739 6.858 1.00 89.50 82 TYR A O 1
ATOM 667 N N . SER A 1 83 ? 11.138 -9.418 5.880 1.00 91.38 83 SER A N 1
ATOM 668 C CA . SER A 1 83 ? 11.425 -8.250 6.709 1.00 91.38 83 SER A CA 1
ATOM 669 C C . SER A 1 83 ? 10.899 -8.428 8.132 1.00 91.38 83 SER A C 1
ATOM 671 O O . SER A 1 83 ? 9.838 -9.012 8.341 1.00 91.38 83 SER A O 1
ATOM 673 N N . THR A 1 84 ? 11.625 -7.895 9.118 1.00 91.19 84 THR A N 1
ATOM 674 C CA . THR A 1 84 ? 11.191 -7.903 10.525 1.00 91.19 84 THR A CA 1
ATOM 675 C C . THR A 1 84 ? 9.808 -7.278 10.682 1.00 91.19 84 THR A C 1
ATOM 677 O O . THR A 1 84 ? 8.956 -7.844 11.354 1.00 91.19 84 THR A O 1
ATOM 680 N N . LYS A 1 85 ? 9.564 -6.160 9.987 1.00 92.50 85 LYS A N 1
ATOM 681 C CA . LYS A 1 85 ? 8.284 -5.453 10.005 1.00 92.50 85 LYS A CA 1
ATOM 682 C C . LYS A 1 85 ? 7.108 -6.334 9.597 1.00 92.50 85 LYS A C 1
ATOM 684 O O . LYS A 1 85 ? 6.192 -6.545 10.384 1.00 92.50 85 LYS A O 1
ATOM 689 N N . TRP A 1 86 ? 7.139 -6.861 8.375 1.00 94.75 86 TRP A N 1
ATOM 690 C CA . TRP A 1 86 ? 6.013 -7.637 7.858 1.00 94.75 86 TRP A CA 1
ATOM 691 C C . TRP A 1 86 ? 5.866 -8.981 8.572 1.00 94.75 86 TRP A C 1
ATOM 693 O O . TRP A 1 86 ? 4.741 -9.427 8.759 1.00 94.75 86 TRP A O 1
ATOM 703 N N . LYS A 1 87 ? 6.959 -9.586 9.063 1.00 94.31 87 LYS A N 1
ATOM 704 C CA . LYS A 1 87 ? 6.878 -10.778 9.926 1.00 94.31 87 LYS A CA 1
ATOM 705 C C . LYS A 1 87 ? 6.085 -10.526 11.200 1.00 94.31 87 LYS A C 1
ATOM 707 O O . LYS A 1 87 ? 5.259 -11.358 11.557 1.00 94.31 87 LYS A O 1
ATOM 712 N N . GLU A 1 88 ? 6.326 -9.407 11.881 1.00 95.50 88 GLU A N 1
ATOM 713 C CA . GLU A 1 88 ? 5.575 -9.084 13.098 1.00 95.50 88 GLU A CA 1
ATOM 714 C C . GLU A 1 88 ? 4.106 -8.761 12.792 1.00 95.50 88 GLU A C 1
ATOM 716 O O . GLU A 1 88 ? 3.238 -9.152 13.569 1.00 95.50 88 GLU A O 1
ATOM 721 N N . TYR A 1 89 ? 3.796 -8.141 11.646 1.00 96.12 89 TYR A N 1
ATOM 722 C CA . TYR A 1 89 ? 2.404 -7.961 11.216 1.00 96.12 89 TYR A CA 1
ATOM 723 C C . TYR A 1 89 ? 1.699 -9.270 10.925 1.00 96.12 89 TYR A C 1
ATOM 725 O O . TYR A 1 89 ? 0.656 -9.520 11.520 1.00 96.12 89 TYR A O 1
ATOM 733 N N . VAL A 1 90 ? 2.281 -10.128 10.089 1.00 95.62 90 VAL A N 1
ATOM 734 C CA . VAL A 1 90 ? 1.697 -11.435 9.771 1.00 95.62 90 VAL A CA 1
ATOM 735 C C . VAL A 1 90 ? 1.489 -12.234 11.054 1.00 95.62 90 VAL A C 1
ATOM 737 O O . VAL A 1 90 ? 0.379 -12.655 11.336 1.00 95.62 90 VAL A O 1
ATOM 740 N N . LYS A 1 91 ? 2.498 -12.323 11.925 1.00 95.69 91 LYS A N 1
ATOM 741 C CA . LYS A 1 91 ? 2.401 -13.033 13.212 1.00 95.69 91 LYS A CA 1
ATOM 742 C C . LYS A 1 91 ? 1.236 -12.580 14.103 1.00 95.69 91 LYS A C 1
ATOM 744 O O . LYS A 1 91 ? 0.749 -13.381 14.897 1.00 95.69 91 LYS A O 1
ATOM 749 N N . HIS A 1 92 ? 0.835 -11.310 14.038 1.00 96.19 92 HIS A N 1
ATOM 750 C CA . HIS A 1 92 ? -0.178 -10.745 14.930 1.00 96.19 92 HIS A CA 1
ATOM 751 C C . HIS A 1 92 ? -1.544 -10.515 14.277 1.00 96.19 92 HIS A C 1
ATOM 753 O O . HIS A 1 92 ? -2.544 -10.531 14.994 1.00 96.19 92 HIS A O 1
ATOM 759 N N . PHE A 1 93 ? -1.594 -10.281 12.967 1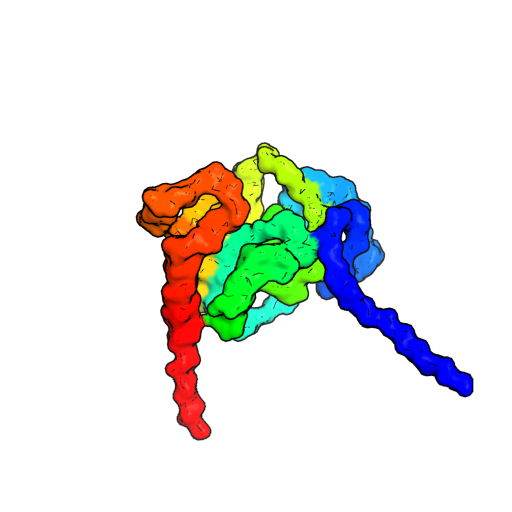.00 96.69 93 PHE A N 1
ATOM 760 C CA . PHE A 1 93 ? -2.807 -9.877 12.257 1.00 96.69 93 PHE A CA 1
ATOM 761 C C . PHE A 1 93 ? -3.295 -10.912 11.242 1.00 96.69 93 PHE A C 1
ATOM 763 O O . PHE A 1 93 ? -4.448 -10.804 10.862 1.00 96.69 93 PHE A O 1
ATOM 770 N N . ASP A 1 94 ? -2.462 -11.881 10.840 1.00 91.44 94 ASP A N 1
ATOM 771 C CA . ASP A 1 94 ? -2.684 -12.898 9.792 1.00 91.44 94 ASP A CA 1
ATOM 772 C C . ASP A 1 94 ? -4.097 -12.941 9.169 1.00 91.44 94 ASP A C 1
ATOM 774 O O . ASP A 1 94 ? -4.490 -12.077 8.391 1.00 91.44 94 ASP A O 1
ATOM 778 N N . ASN A 1 95 ? -4.907 -13.916 9.570 1.00 92.50 95 ASN A N 1
ATOM 779 C CA . ASN A 1 95 ? -6.247 -14.194 9.071 1.00 92.50 95 ASN A CA 1
ATOM 780 C C . ASN A 1 95 ? -7.319 -13.158 9.470 1.00 92.50 95 ASN A C 1
ATOM 782 O O . ASN A 1 95 ? -8.506 -13.483 9.443 1.00 92.50 95 ASN A O 1
ATOM 786 N N . LYS A 1 96 ? -6.926 -11.948 9.878 1.00 96.88 96 LYS A N 1
ATOM 787 C CA . LYS A 1 96 ? -7.827 -10.861 10.287 1.00 96.88 96 LYS A CA 1
ATOM 788 C C . LYS A 1 96 ? -7.885 -9.728 9.269 1.00 96.88 96 LYS A C 1
ATOM 790 O O . LYS A 1 96 ? -8.838 -8.950 9.291 1.00 96.88 96 LYS A O 1
ATOM 795 N N . VAL A 1 97 ? -6.872 -9.610 8.410 1.00 98.06 97 VAL A N 1
ATOM 796 C CA . VAL A 1 97 ? -6.742 -8.529 7.426 1.00 98.06 97 VAL A CA 1
ATOM 797 C C . VAL A 1 97 ? -6.098 -9.031 6.139 1.00 98.06 97 VAL A C 1
ATOM 799 O O . VAL A 1 97 ? -5.318 -9.977 6.161 1.00 98.06 97 VAL A O 1
ATOM 802 N N . ASP A 1 98 ? -6.360 -8.353 5.026 1.00 98.31 98 ASP A N 1
ATOM 803 C CA . ASP A 1 98 ? -5.539 -8.491 3.826 1.00 98.31 98 ASP A CA 1
ATOM 804 C C . ASP A 1 98 ? -4.373 -7.500 3.884 1.00 98.31 98 ASP A C 1
ATOM 806 O O . ASP A 1 98 ? -4.559 -6.285 4.008 1.00 98.31 98 ASP A O 1
ATOM 810 N N . PHE A 1 99 ? -3.147 -8.016 3.799 1.00 98.44 99 PHE A N 1
ATOM 811 C CA . PHE A 1 99 ? -1.941 -7.195 3.816 1.00 98.44 99 PHE A CA 1
ATOM 812 C C . PHE A 1 99 ? -1.653 -6.600 2.443 1.00 98.44 99 PHE A C 1
ATOM 814 O O . PHE A 1 99 ? -1.478 -7.322 1.459 1.00 98.44 99 PHE A O 1
ATOM 821 N N . ILE A 1 100 ? -1.512 -5.277 2.388 1.00 98.62 100 ILE A N 1
ATOM 822 C CA . ILE A 1 100 ? -1.169 -4.556 1.165 1.00 98.62 100 ILE A CA 1
ATOM 823 C C . ILE A 1 100 ? 0.033 -3.656 1.442 1.00 98.62 100 ILE A C 1
ATOM 825 O O . ILE A 1 100 ? -0.002 -2.730 2.257 1.00 98.62 100 ILE A O 1
ATOM 829 N N . VAL A 1 101 ? 1.122 -3.915 0.726 1.00 97.75 101 VAL A N 1
ATOM 830 C CA . VAL A 1 101 ? 2.306 -3.058 0.750 1.00 97.75 101 VAL A CA 1
ATOM 831 C C . VAL A 1 101 ? 2.048 -1.828 -0.107 1.00 97.75 101 VAL A C 1
ATOM 833 O O . VAL A 1 101 ? 1.679 -1.947 -1.273 1.00 97.75 101 VAL A O 1
ATOM 836 N N . VAL A 1 102 ? 2.327 -0.647 0.438 1.00 97.25 102 VAL A N 1
ATOM 837 C CA . VAL A 1 102 ? 2.321 0.613 -0.310 1.00 97.25 102 VAL A CA 1
ATOM 838 C C . VAL A 1 102 ? 3.755 1.047 -0.586 1.00 97.25 102 VAL A C 1
ATOM 840 O O . VAL A 1 102 ? 4.587 1.163 0.317 1.00 97.25 102 VAL A O 1
ATOM 843 N N . SER A 1 103 ? 4.070 1.249 -1.861 1.00 94.31 103 SER A N 1
ATOM 844 C CA . SER A 1 103 ? 5.427 1.528 -2.329 1.00 94.31 103 SER A CA 1
ATOM 845 C C . SER A 1 103 ? 5.433 2.372 -3.606 1.00 94.31 103 SER A C 1
ATOM 847 O O . SER A 1 103 ? 4.389 2.574 -4.226 1.00 94.31 103 SER A O 1
ATOM 849 N N . ASN A 1 104 ? 6.606 2.822 -4.069 1.00 93.00 104 ASN A N 1
ATOM 850 C CA . ASN A 1 104 ? 6.740 3.436 -5.400 1.00 93.00 104 ASN A CA 1
ATOM 851 C C . ASN A 1 104 ? 6.247 2.506 -6.525 1.00 93.00 104 ASN A C 1
ATOM 853 O O . ASN A 1 104 ? 5.684 2.990 -7.506 1.00 93.00 104 ASN A O 1
ATOM 857 N N . GLY A 1 105 ? 6.382 1.184 -6.354 1.00 86.62 105 GLY A N 1
ATOM 858 C CA . GLY A 1 105 ? 5.846 0.175 -7.272 1.00 86.62 105 GLY A CA 1
ATOM 859 C C . GLY A 1 105 ? 4.315 0.060 -7.250 1.00 86.62 105 GLY A C 1
ATOM 860 O O . GLY A 1 105 ? 3.734 -0.487 -8.179 1.00 86.62 105 GLY A O 1
ATOM 861 N N . GLY A 1 106 ? 3.646 0.616 -6.235 1.00 90.00 106 GLY A N 1
ATOM 862 C CA . GLY A 1 106 ? 2.187 0.675 -6.131 1.00 90.00 106 GLY A CA 1
ATOM 863 C C . GLY A 1 106 ? 1.629 0.041 -4.860 1.00 90.00 106 GLY A C 1
ATOM 864 O O . GLY A 1 106 ? 2.321 -0.037 -3.844 1.00 90.00 106 GLY A O 1
ATOM 865 N N . MET A 1 107 ? 0.360 -0.365 -4.949 1.00 97.38 107 MET A N 1
ATOM 866 C CA . MET A 1 107 ? -0.389 -1.115 -3.936 1.00 97.38 107 MET A CA 1
ATOM 867 C C . MET A 1 107 ? -0.220 -2.607 -4.239 1.00 97.38 107 MET A C 1
ATOM 869 O O . MET A 1 107 ? -0.645 -3.052 -5.303 1.00 97.38 107 MET A O 1
ATOM 873 N N . ILE A 1 108 ? 0.430 -3.361 -3.354 1.00 98.25 108 ILE A N 1
ATOM 874 C CA . ILE A 1 108 ? 0.862 -4.738 -3.626 1.00 98.25 108 ILE A CA 1
ATOM 875 C C . ILE A 1 108 ? 0.291 -5.674 -2.548 1.00 98.25 108 ILE A C 1
ATOM 877 O O . ILE A 1 108 ? 0.868 -5.763 -1.455 1.00 98.25 108 ILE A O 1
ATOM 881 N N . PRO A 1 109 ? -0.827 -6.366 -2.827 1.00 98.25 109 PRO A N 1
ATOM 882 C CA . PRO A 1 109 ? -1.360 -7.403 -1.948 1.00 98.25 109 PRO A CA 1
ATOM 883 C C . PRO A 1 109 ? -0.361 -8.544 -1.726 1.00 98.25 109 PRO A C 1
ATOM 885 O O . PRO A 1 109 ? 0.501 -8.800 -2.575 1.00 98.25 109 PRO A O 1
ATOM 888 N N . GLU A 1 110 ? -0.484 -9.230 -0.592 1.00 97.25 110 GLU A N 1
ATOM 889 C CA . GLU A 1 110 ? 0.433 -10.286 -0.145 1.00 97.25 110 GLU A CA 1
ATOM 890 C C . GLU A 1 110 ? 0.758 -11.327 -1.223 1.00 97.25 110 GLU A C 1
ATOM 892 O O . GLU A 1 110 ? 1.928 -11.658 -1.447 1.00 97.25 110 GLU A O 1
ATOM 897 N N . GLU A 1 111 ? -0.245 -11.810 -1.959 1.00 96.69 111 GLU A N 1
ATOM 898 C CA . GLU A 1 111 ? -0.036 -12.853 -2.963 1.00 96.69 111 GLU A CA 1
ATOM 899 C C . GLU A 1 111 ? 0.832 -12.420 -4.159 1.00 96.69 111 GLU A C 1
ATOM 901 O O . GLU A 1 111 ? 1.286 -13.292 -4.915 1.00 96.69 111 GLU A O 1
ATOM 906 N N . PHE A 1 112 ? 1.091 -11.115 -4.313 1.00 97.69 112 PHE A N 1
ATOM 907 C CA . PHE A 1 112 ? 1.929 -10.526 -5.361 1.00 97.69 112 PHE A CA 1
ATOM 908 C C . PHE A 1 112 ? 3.301 -10.060 -4.858 1.00 97.69 112 PHE A C 1
ATOM 910 O O . PHE A 1 112 ? 4.105 -9.566 -5.645 1.00 97.69 112 PHE A O 1
ATOM 917 N N . TRP A 1 113 ? 3.642 -10.250 -3.577 1.00 95.88 113 TRP A N 1
ATOM 918 C CA . TRP A 1 113 ? 4.946 -9.828 -3.034 1.00 95.88 113 TRP A CA 1
ATOM 919 C C . TRP A 1 113 ? 6.151 -10.508 -3.694 1.00 95.88 113 TRP A C 1
ATOM 921 O O . TRP A 1 113 ? 7.269 -10.003 -3.604 1.00 95.88 113 TRP A O 1
ATOM 931 N N . LEU A 1 114 ? 5.925 -11.658 -4.333 1.00 95.12 114 LEU A N 1
ATOM 932 C CA . LEU A 1 114 ? 6.912 -12.412 -5.107 1.00 95.12 114 LEU A CA 1
ATOM 933 C C . LEU A 1 114 ? 6.831 -12.164 -6.610 1.00 95.12 114 LEU A C 1
ATOM 935 O O . LEU A 1 114 ? 7.613 -12.747 -7.353 1.00 95.12 114 LEU A O 1
ATOM 939 N N . SER A 1 115 ? 5.871 -11.381 -7.081 1.00 95.81 115 SER A N 1
ATOM 940 C CA . SER A 1 115 ? 5.657 -11.196 -8.509 1.00 95.81 115 SER A CA 1
ATOM 941 C C . SER A 1 115 ? 6.625 -10.168 -9.073 1.00 95.81 115 SER A C 1
ATOM 943 O O . SER A 1 115 ? 6.907 -9.143 -8.446 1.00 95.81 115 SER A O 1
ATOM 945 N N . TYR A 1 116 ? 7.131 -10.436 -10.275 1.00 95.31 116 TYR A N 1
ATOM 946 C CA . TYR A 1 116 ? 7.815 -9.410 -11.053 1.00 95.31 116 TYR A CA 1
ATOM 947 C C . TYR A 1 116 ? 6.835 -8.244 -11.312 1.00 95.31 116 TYR A C 1
ATOM 949 O O . TYR A 1 116 ? 5.668 -8.517 -11.609 1.00 95.31 116 TYR A O 1
ATOM 957 N N . PRO A 1 117 ? 7.236 -6.962 -11.165 1.00 95.25 117 PRO A N 1
ATOM 958 C CA . PRO A 1 117 ? 8.601 -6.439 -10.990 1.00 95.25 117 PRO A CA 1
ATOM 959 C C . PRO A 1 117 ? 9.013 -6.130 -9.535 1.00 95.25 117 PRO A C 1
ATOM 961 O O . PRO A 1 117 ? 10.021 -5.457 -9.293 1.00 95.25 117 PRO A O 1
ATOM 964 N N . TYR A 1 118 ? 8.240 -6.555 -8.533 1.00 95.00 118 TYR A N 1
ATOM 965 C CA . TYR A 1 118 ? 8.364 -6.031 -7.166 1.00 95.00 118 TYR A CA 1
ATOM 966 C C . TYR A 1 118 ? 9.623 -6.466 -6.419 1.00 95.00 118 TYR A C 1
ATOM 968 O O . TYR A 1 118 ? 10.014 -5.813 -5.449 1.00 95.00 118 TYR A O 1
ATOM 976 N N . LEU A 1 119 ? 10.319 -7.495 -6.898 1.00 92.94 119 LEU A N 1
ATOM 977 C CA . LEU A 1 119 ? 11.629 -7.882 -6.373 1.00 92.94 119 LEU A CA 1
ATOM 978 C C . LEU A 1 119 ? 12.786 -7.075 -6.979 1.00 92.94 119 LEU A C 1
ATOM 980 O O . LEU A 1 119 ? 13.861 -7.045 -6.386 1.00 92.94 119 LEU A O 1
ATOM 984 N N . ASN A 1 120 ? 12.559 -6.385 -8.101 1.00 92.81 120 ASN A N 1
ATOM 985 C CA . ASN A 1 120 ? 13.626 -5.783 -8.899 1.00 92.81 120 ASN A CA 1
ATOM 986 C C . ASN A 1 120 ? 13.636 -4.262 -8.919 1.00 92.81 120 ASN A C 1
ATOM 988 O O . ASN A 1 120 ? 14.718 -3.697 -8.976 1.00 92.81 120 ASN A O 1
ATOM 992 N N . TYR A 1 121 ? 12.492 -3.577 -8.855 1.00 93.06 121 TYR A N 1
ATOM 993 C CA . TYR A 1 121 ? 12.530 -2.112 -8.942 1.00 93.06 121 TYR A CA 1
ATOM 994 C C . TYR A 1 121 ? 13.279 -1.489 -7.750 1.00 93.06 121 TYR A C 1
ATOM 996 O O . TYR A 1 121 ? 13.136 -1.935 -6.598 1.00 93.06 121 TYR A O 1
ATOM 1004 N N . ASP A 1 122 ? 13.999 -0.398 -8.007 1.00 92.56 122 ASP A N 1
ATOM 1005 C CA . ASP A 1 122 ? 14.638 0.409 -6.973 1.00 92.56 122 ASP A CA 1
ATOM 1006 C C . ASP A 1 122 ? 14.329 1.889 -7.163 1.00 92.56 122 ASP A C 1
ATOM 1008 O O . ASP A 1 122 ? 14.807 2.519 -8.096 1.00 92.56 122 ASP A O 1
ATOM 1012 N N . ALA A 1 123 ? 13.523 2.464 -6.275 1.00 89.75 123 ALA A N 1
ATOM 1013 C CA . ALA A 1 123 ? 13.191 3.880 -6.375 1.00 89.75 123 ALA A CA 1
ATOM 1014 C C . ALA A 1 123 ? 14.370 4.788 -5.990 1.00 89.75 123 ALA A C 1
ATOM 1016 O O . ALA A 1 123 ? 14.400 5.928 -6.427 1.00 89.75 123 ALA A O 1
ATOM 1017 N N . GLY A 1 124 ? 15.353 4.296 -5.227 1.00 88.88 124 GLY A N 1
ATOM 1018 C CA . GLY A 1 124 ? 16.441 5.144 -4.745 1.00 88.88 124 GLY A CA 1
ATOM 1019 C C . GLY A 1 124 ? 15.939 6.288 -3.857 1.00 88.88 124 GLY A C 1
ATOM 1020 O O . GLY A 1 124 ? 15.041 6.089 -3.034 1.00 88.88 124 GLY A O 1
ATOM 1021 N N . ASP A 1 125 ? 16.550 7.460 -4.016 1.00 89.19 125 ASP A N 1
ATOM 1022 C CA . ASP A 1 125 ? 16.246 8.655 -3.232 1.00 89.19 125 ASP A CA 1
ATOM 1023 C C . ASP A 1 125 ? 14.877 9.258 -3.587 1.00 89.19 125 ASP A C 1
ATOM 1025 O O . ASP A 1 125 ? 14.319 9.043 -4.662 1.00 89.19 125 ASP A O 1
ATOM 1029 N N . HIS A 1 126 ? 14.327 10.040 -2.658 1.00 89.69 126 HIS A N 1
ATOM 1030 C CA . HIS A 1 126 ? 13.097 10.792 -2.886 1.00 89.69 126 HIS A CA 1
ATOM 1031 C C . HIS A 1 126 ? 13.391 12.013 -3.770 1.00 89.69 126 HIS A C 1
ATOM 1033 O O . HIS A 1 126 ? 14.049 12.957 -3.334 1.00 89.69 126 HIS A O 1
ATOM 1039 N N . GLU A 1 127 ? 12.890 11.990 -5.002 1.00 89.88 127 GLU A N 1
ATOM 1040 C CA . GLU A 1 127 ? 13.146 12.992 -6.042 1.00 89.88 127 GLU A CA 1
ATOM 1041 C C . GLU A 1 127 ? 11.947 13.931 -6.242 1.00 89.88 127 GLU A C 1
ATOM 1043 O O . GLU A 1 127 ? 12.131 15.136 -6.411 1.00 89.88 127 GLU A O 1
ATOM 1048 N N . ASP A 1 128 ? 10.719 13.394 -6.221 1.00 91.94 128 ASP A N 1
ATOM 1049 C CA . ASP A 1 128 ? 9.498 14.136 -6.564 1.00 91.94 128 ASP A CA 1
ATOM 1050 C C . ASP A 1 128 ? 8.311 13.724 -5.676 1.00 91.94 128 ASP A C 1
ATOM 1052 O O . ASP A 1 128 ? 7.535 12.799 -5.956 1.00 91.94 128 ASP A O 1
ATOM 1056 N N . ASP A 1 129 ? 8.148 14.460 -4.577 1.00 94.00 129 ASP A N 1
ATOM 1057 C CA . ASP A 1 129 ? 7.044 14.277 -3.633 1.00 94.00 129 ASP A CA 1
ATOM 1058 C C . ASP A 1 129 ? 5.671 14.571 -4.258 1.00 94.00 129 ASP A C 1
ATOM 1060 O O . ASP A 1 129 ? 4.682 13.923 -3.902 1.00 94.00 129 ASP A O 1
ATOM 1064 N N . VAL A 1 130 ? 5.584 15.532 -5.186 1.00 95.69 130 VAL A N 1
ATOM 1065 C CA . VAL A 1 130 ? 4.310 15.937 -5.800 1.00 95.69 130 VAL A CA 1
ATOM 1066 C C . VAL A 1 130 ? 3.804 14.826 -6.713 1.00 95.69 130 VAL A C 1
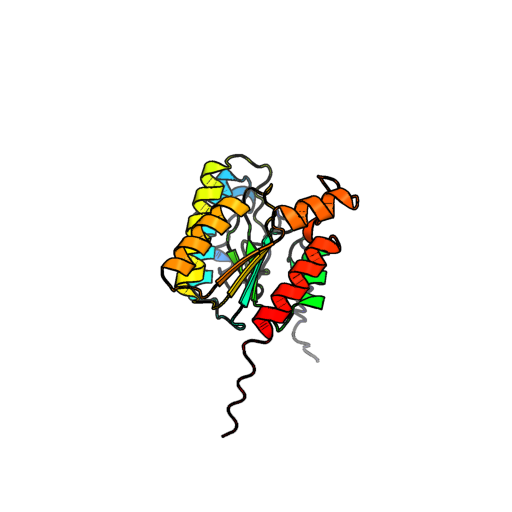ATOM 1068 O O . VAL A 1 130 ? 2.648 14.400 -6.595 1.00 95.69 130 VAL A O 1
ATOM 1071 N N . LEU A 1 131 ? 4.674 14.320 -7.591 1.00 95.81 131 LEU A N 1
ATOM 1072 C CA . LEU A 1 131 ? 4.355 13.200 -8.467 1.00 95.81 131 LEU A CA 1
ATOM 1073 C C . LEU A 1 131 ? 3.990 11.962 -7.652 1.00 95.81 131 LEU A C 1
ATOM 1075 O O . LEU A 1 131 ? 2.974 11.325 -7.935 1.00 95.81 131 LEU A O 1
ATOM 1079 N N . TYR A 1 132 ? 4.763 11.639 -6.616 1.00 96.56 132 TYR A N 1
ATOM 1080 C CA . TYR A 1 132 ? 4.462 10.477 -5.791 1.00 96.56 132 TYR A CA 1
ATOM 1081 C C . TYR A 1 132 ? 3.106 10.568 -5.118 1.00 96.56 132 TYR A C 1
ATOM 1083 O O . TYR A 1 132 ? 2.315 9.632 -5.235 1.00 96.56 132 TYR A O 1
ATOM 1091 N N . LYS A 1 133 ? 2.805 11.683 -4.441 1.00 97.12 133 LYS A N 1
ATOM 1092 C CA . LYS A 1 133 ? 1.514 11.861 -3.767 1.00 97.12 133 LYS A CA 1
ATOM 1093 C C . LYS A 1 133 ? 0.363 11.733 -4.759 1.00 97.12 133 LYS A C 1
ATOM 1095 O O . LYS A 1 133 ? -0.609 11.033 -4.477 1.00 97.12 133 LYS A O 1
ATOM 1100 N N . LYS A 1 134 ? 0.509 12.312 -5.957 1.00 97.44 134 LYS A N 1
ATOM 1101 C CA . LYS A 1 134 ? -0.462 12.158 -7.048 1.00 97.44 134 LYS A CA 1
ATOM 1102 C C . LYS A 1 134 ? -0.624 10.693 -7.466 1.00 97.44 134 LYS A C 1
ATOM 1104 O O . LYS A 1 134 ? -1.756 10.228 -7.604 1.00 97.44 134 LYS A O 1
ATOM 1109 N N . VAL A 1 135 ? 0.467 9.958 -7.677 1.00 97.38 135 VAL A N 1
ATOM 1110 C CA . VAL A 1 135 ? 0.420 8.543 -8.083 1.00 97.38 135 VAL A CA 1
ATOM 1111 C C . VAL A 1 135 ? -0.202 7.675 -6.987 1.00 97.38 135 VAL A C 1
ATOM 1113 O O . VAL A 1 135 ? -1.082 6.871 -7.291 1.00 97.38 135 VAL A O 1
ATOM 1116 N N . GLN A 1 136 ? 0.187 7.860 -5.723 1.00 97.75 136 GLN A N 1
ATOM 1117 C CA . GLN A 1 136 ? -0.365 7.095 -4.602 1.00 97.75 136 GLN A CA 1
ATOM 1118 C C . GLN A 1 136 ? -1.855 7.359 -4.404 1.00 97.75 136 GLN A C 1
ATOM 1120 O O . GLN A 1 136 ? -2.616 6.404 -4.292 1.00 97.75 136 GLN A O 1
ATOM 1125 N N . TYR A 1 137 ? -2.288 8.624 -4.447 1.00 98.44 137 TYR A N 1
ATOM 1126 C CA . TYR A 1 137 ? -3.709 8.974 -4.391 1.00 98.44 137 TYR A CA 1
ATOM 1127 C C . TYR A 1 137 ? -4.505 8.255 -5.491 1.00 98.44 137 TYR A C 1
ATOM 1129 O O . TYR A 1 137 ? -5.523 7.622 -5.215 1.00 98.44 137 TYR A O 1
ATOM 1137 N N . ASN A 1 138 ? -4.024 8.290 -6.741 1.00 98.12 138 ASN A N 1
ATOM 1138 C CA . ASN A 1 138 ? -4.718 7.642 -7.856 1.00 98.12 138 ASN A CA 1
ATOM 1139 C C . ASN A 1 138 ? -4.769 6.116 -7.706 1.00 98.12 138 ASN A C 1
ATOM 1141 O O . ASN A 1 138 ? -5.817 5.512 -7.937 1.00 98.12 138 ASN A O 1
ATOM 1145 N N . ARG A 1 139 ? -3.656 5.483 -7.315 1.00 98.00 139 ARG A N 1
ATOM 1146 C CA . ARG A 1 139 ? -3.596 4.028 -7.118 1.00 98.00 139 ARG A CA 1
ATOM 1147 C C . ARG A 1 139 ? -4.495 3.585 -5.968 1.00 98.00 139 ARG A C 1
ATOM 1149 O O . ARG A 1 139 ? -5.273 2.656 -6.148 1.00 98.00 139 ARG A O 1
ATOM 1156 N N . MET A 1 140 ? -4.452 4.275 -4.831 1.00 98.38 140 MET A N 1
ATOM 1157 C CA . MET A 1 140 ? -5.288 3.953 -3.675 1.00 98.38 140 MET A CA 1
ATOM 1158 C C . MET A 1 140 ? -6.779 4.077 -4.012 1.00 98.38 140 MET A C 1
ATOM 1160 O O . MET A 1 140 ? -7.536 3.129 -3.810 1.00 98.38 140 MET A O 1
ATOM 1164 N N . SER A 1 141 ? -7.174 5.186 -4.647 1.00 98.50 141 SER A N 1
ATOM 1165 C CA . SER A 1 141 ? -8.544 5.402 -5.123 1.00 98.50 141 SER A CA 1
ATOM 1166 C C . SER A 1 141 ? -9.022 4.305 -6.075 1.00 98.50 141 SER A C 1
ATOM 1168 O O . SER A 1 141 ? -10.129 3.796 -5.922 1.00 98.50 141 SER A O 1
ATOM 1170 N N . ARG A 1 142 ? -8.208 3.917 -7.066 1.00 98.44 142 ARG A N 1
ATOM 1171 C CA . ARG A 1 142 ? -8.575 2.858 -8.023 1.00 98.44 142 ARG A CA 1
ATOM 1172 C C . ARG A 1 142 ? -8.678 1.489 -7.351 1.00 98.44 142 ARG A C 1
ATOM 1174 O O . ARG A 1 142 ? -9.628 0.763 -7.624 1.00 98.44 142 ARG A O 1
ATOM 1181 N N . PHE A 1 143 ? -7.736 1.169 -6.467 1.00 98.75 143 PHE A N 1
ATOM 1182 C CA . PHE A 1 143 ? -7.682 -0.111 -5.767 1.00 98.75 143 PHE A CA 1
ATOM 1183 C C . PHE A 1 143 ? -8.925 -0.335 -4.904 1.00 98.75 143 PHE A C 1
ATOM 1185 O O . PHE A 1 143 ? -9.637 -1.322 -5.078 1.00 98.75 143 PHE A O 1
ATOM 1192 N N . PHE A 1 144 ? -9.265 0.616 -4.038 1.00 98.50 144 PHE A N 1
ATOM 1193 C CA . PHE A 1 144 ? -10.406 0.437 -3.141 1.00 98.50 144 PHE A CA 1
ATOM 1194 C C . PHE A 1 144 ? -11.765 0.562 -3.837 1.00 98.50 144 PHE A C 1
ATOM 1196 O O . PHE A 1 144 ? -12.694 -0.139 -3.446 1.00 98.50 144 PHE A O 1
ATOM 1203 N N . LYS A 1 145 ? -11.879 1.336 -4.929 1.00 98.19 145 LYS A N 1
ATOM 1204 C CA . LYS A 1 145 ? -13.085 1.312 -5.784 1.00 98.19 145 LYS A CA 1
ATOM 1205 C C . LYS A 1 145 ? -13.314 -0.040 -6.449 1.00 98.19 145 LYS A C 1
ATOM 1207 O O . LYS A 1 145 ? -14.457 -0.410 -6.693 1.00 98.19 145 LYS A O 1
ATOM 1212 N N . ARG A 1 146 ? -12.233 -0.744 -6.797 1.00 98.25 146 ARG A N 1
ATOM 1213 C CA . ARG A 1 146 ? -12.298 -2.035 -7.482 1.00 98.25 146 ARG A CA 1
ATOM 1214 C C . ARG A 1 146 ? -12.623 -3.174 -6.526 1.00 98.25 146 ARG A C 1
ATOM 1216 O O . ARG A 1 146 ? -13.414 -4.040 -6.886 1.00 98.25 146 ARG A O 1
ATOM 1223 N N . HIS A 1 147 ? -12.005 -3.174 -5.350 1.00 97.62 147 HIS A N 1
ATOM 1224 C CA . HIS A 1 147 ? -12.049 -4.327 -4.459 1.00 97.62 147 HIS A CA 1
ATOM 1225 C C . HIS A 1 147 ? -13.132 -4.218 -3.373 1.00 97.62 147 HIS A C 1
ATOM 1227 O O . HIS A 1 147 ? -13.622 -5.255 -2.960 1.00 97.62 147 HIS A O 1
ATOM 1233 N N . LEU A 1 148 ? -13.620 -3.021 -3.016 1.00 96.31 148 LEU A N 1
ATOM 1234 C CA . LEU A 1 148 ? -14.750 -2.829 -2.081 1.00 96.31 148 LEU A CA 1
ATOM 1235 C C . LEU A 1 148 ? -14.517 -3.435 -0.683 1.00 96.31 148 LEU A C 1
ATOM 1237 O O . LEU A 1 148 ? -15.349 -4.171 -0.157 1.00 96.31 148 LEU A O 1
ATOM 1241 N N . TYR A 1 149 ? -13.369 -3.121 -0.079 1.00 97.94 149 TYR A N 1
ATOM 1242 C CA . TYR A 1 149 ? -13.122 -3.420 1.334 1.00 97.94 149 TYR A CA 1
ATOM 1243 C C . TYR A 1 149 ? -14.123 -2.683 2.231 1.00 97.94 149 TYR A C 1
ATOM 1245 O O . TYR A 1 149 ? -14.459 -1.529 1.977 1.00 97.94 149 TYR A O 1
ATOM 1253 N N . ASP A 1 150 ? -14.537 -3.303 3.333 1.00 98.00 150 ASP A N 1
ATOM 1254 C CA . ASP A 1 150 ? -15.351 -2.624 4.341 1.00 98.00 150 ASP A CA 1
ATOM 1255 C C . ASP A 1 150 ? -14.510 -1.620 5.135 1.00 98.00 150 ASP A C 1
ATOM 1257 O O . ASP A 1 150 ? -14.940 -0.489 5.366 1.00 98.00 150 ASP A O 1
ATOM 1261 N N . TYR A 1 151 ? -13.308 -2.029 5.544 1.00 98.56 151 TYR A N 1
ATOM 1262 C CA . TYR A 1 151 ? -12.464 -1.250 6.443 1.00 98.56 151 TYR A CA 1
ATOM 1263 C C . TYR A 1 151 ? -11.032 -1.131 5.932 1.00 98.56 151 TYR A C 1
ATOM 1265 O O . TYR A 1 151 ? -10.479 -2.077 5.367 1.00 98.56 151 TYR A O 1
ATOM 1273 N N . VAL A 1 152 ? -10.399 0.016 6.183 1.00 98.69 152 VAL A N 1
ATOM 1274 C CA . VAL A 1 152 ? -8.991 0.244 5.826 1.00 98.69 152 VAL A CA 1
ATOM 1275 C C . VAL A 1 152 ? -8.202 0.772 7.020 1.00 98.69 152 VAL A C 1
ATOM 1277 O O . VAL A 1 152 ? -8.442 1.876 7.507 1.00 98.69 152 VAL A O 1
ATOM 1280 N N . ILE A 1 153 ? -7.215 -0.003 7.471 1.00 98.56 153 ILE A N 1
ATOM 1281 C CA . ILE A 1 153 ? -6.223 0.426 8.461 1.00 98.56 153 ILE A CA 1
ATOM 1282 C C . ILE A 1 153 ? -4.984 0.893 7.702 1.00 98.56 153 ILE A C 1
ATOM 1284 O O . ILE A 1 153 ? -4.243 0.080 7.148 1.00 98.56 153 ILE A O 1
ATOM 1288 N N . ALA A 1 154 ? -4.752 2.201 7.671 1.00 98.25 154 ALA A N 1
ATOM 1289 C CA . ALA A 1 154 ? -3.612 2.806 7.001 1.00 98.25 154 ALA A CA 1
ATOM 1290 C C . ALA A 1 154 ? -2.497 3.124 8.007 1.00 98.25 154 ALA A C 1
ATOM 1292 O O . ALA A 1 154 ? -2.574 4.097 8.754 1.00 98.25 154 ALA A O 1
ATOM 1293 N N . ASN A 1 155 ? -1.446 2.305 8.035 1.00 97.19 155 ASN A N 1
ATOM 1294 C CA . ASN A 1 155 ? -0.302 2.511 8.917 1.00 97.19 155 ASN A CA 1
ATOM 1295 C C . ASN A 1 155 ? 0.695 3.519 8.312 1.00 97.19 155 ASN A C 1
ATOM 1297 O O . ASN A 1 155 ? 1.732 3.126 7.763 1.00 97.19 155 ASN A O 1
ATOM 1301 N N . PHE A 1 156 ? 0.346 4.809 8.378 1.00 94.88 156 PHE A N 1
ATOM 1302 C CA . PHE A 1 156 ? 1.183 5.924 7.937 1.00 94.88 156 PHE A CA 1
ATOM 1303 C C . PHE A 1 156 ? 1.253 7.017 9.006 1.00 94.88 156 PHE A C 1
ATOM 1305 O O . PHE A 1 156 ? 0.230 7.590 9.376 1.00 94.88 156 PHE A O 1
ATOM 1312 N N . SER A 1 157 ? 2.457 7.346 9.482 1.00 89.69 157 SER A N 1
ATOM 1313 C CA . SER A 1 157 ? 2.625 8.439 10.447 1.00 89.69 157 SER A CA 1
ATOM 1314 C C . SER A 1 157 ? 2.378 9.803 9.793 1.00 89.69 157 SER A C 1
ATOM 1316 O O . SER A 1 157 ? 2.664 9.958 8.604 1.00 89.69 157 SER A O 1
ATOM 1318 N N . PRO A 1 158 ? 1.966 10.838 10.552 1.00 87.62 158 PRO A N 1
ATOM 1319 C CA . PRO A 1 158 ? 1.678 12.165 9.991 1.00 87.62 158 PRO A CA 1
ATOM 1320 C C . PRO A 1 158 ? 2.867 12.811 9.262 1.00 87.62 158 PRO A C 1
ATOM 1322 O O . PRO A 1 158 ? 2.694 13.649 8.384 1.00 87.62 158 PRO A O 1
ATOM 1325 N N . SER A 1 159 ? 4.091 12.405 9.611 1.00 87.44 159 SER A N 1
ATOM 1326 C CA . SER A 1 159 ? 5.340 12.848 8.983 1.00 87.44 159 SER A CA 1
ATOM 1327 C C . SER A 1 159 ? 5.673 12.153 7.657 1.00 87.44 159 SER A C 1
ATOM 1329 O O . SER A 1 159 ? 6.568 12.604 6.943 1.00 87.44 159 SER A O 1
ATOM 1331 N N . GLN A 1 160 ? 5.002 11.051 7.313 1.00 90.50 160 GLN A N 1
ATOM 1332 C CA . GLN A 1 160 ? 5.258 10.313 6.078 1.00 90.50 160 GLN A CA 1
ATOM 1333 C C . GLN A 1 160 ? 4.491 10.925 4.906 1.00 90.50 160 GLN A C 1
ATOM 1335 O O . GLN A 1 160 ? 3.303 11.230 5.003 1.00 90.50 160 GLN A O 1
ATOM 1340 N N . ARG A 1 161 ? 5.137 10.998 3.736 1.00 93.75 161 ARG A N 1
ATOM 1341 C CA . ARG A 1 161 ? 4.519 11.494 2.490 1.00 93.75 161 ARG A CA 1
ATOM 1342 C C . ARG A 1 161 ? 3.284 10.704 2.035 1.00 93.75 161 ARG A C 1
ATOM 1344 O O . ARG A 1 161 ? 2.531 11.201 1.205 1.00 93.75 161 ARG A O 1
ATOM 1351 N N . ASN A 1 162 ? 3.067 9.504 2.577 1.00 95.25 162 ASN A N 1
ATOM 1352 C CA . ASN A 1 162 ? 1.904 8.651 2.325 1.00 95.25 162 ASN A CA 1
ATOM 1353 C C . ASN A 1 162 ? 0.654 9.054 3.113 1.00 95.25 162 ASN A C 1
ATOM 1355 O O . ASN A 1 162 ? -0.441 8.707 2.678 1.00 95.25 162 ASN A O 1
ATOM 1359 N N . ALA A 1 163 ? 0.794 9.773 4.232 1.00 95.50 163 ALA A N 1
ATOM 1360 C CA . ALA A 1 163 ? -0.339 10.112 5.089 1.00 95.50 163 ALA A CA 1
ATOM 1361 C C . ALA A 1 163 ? -1.355 11.002 4.361 1.00 95.50 163 ALA A C 1
ATOM 1363 O O . ALA A 1 163 ? -2.533 10.677 4.318 1.00 95.50 163 ALA A O 1
ATOM 1364 N N . GLU A 1 164 ? -0.894 12.067 3.701 1.00 96.88 164 GLU A N 1
ATOM 1365 C CA . GLU A 1 164 ? -1.763 12.984 2.952 1.00 96.88 164 GLU A CA 1
ATOM 1366 C C . GLU A 1 164 ? -2.574 12.299 1.828 1.00 96.88 164 GLU A C 1
ATOM 1368 O O . GLU A 1 164 ? -3.799 12.435 1.822 1.00 96.88 164 GLU A O 1
ATOM 1373 N N . PRO A 1 165 ? -1.971 11.551 0.875 1.00 97.94 165 PRO A N 1
ATOM 1374 C CA . PRO A 1 165 ? -2.752 10.879 -0.160 1.00 97.94 165 PRO A CA 1
ATOM 1375 C C . PRO A 1 165 ? -3.661 9.779 0.403 1.00 97.94 165 PRO A C 1
ATOM 1377 O O . PRO A 1 165 ? -4.732 9.558 -0.166 1.00 97.94 165 PRO A O 1
ATOM 1380 N N . ALA A 1 166 ? -3.270 9.110 1.496 1.00 98.19 166 ALA A N 1
ATOM 1381 C CA . ALA A 1 166 ? -4.117 8.123 2.159 1.00 98.19 166 ALA A CA 1
ATOM 1382 C C . ALA A 1 166 ? -5.348 8.775 2.793 1.00 98.19 166 ALA A C 1
ATOM 1384 O O . ALA A 1 166 ? -6.461 8.385 2.463 1.00 98.19 166 ALA A O 1
ATOM 1385 N N . GLU A 1 167 ? -5.157 9.813 3.609 1.00 98.38 167 GLU A N 1
ATOM 1386 C CA . GLU A 1 167 ? -6.247 10.568 4.233 1.00 98.38 167 GLU A CA 1
ATOM 1387 C C . GLU A 1 167 ? -7.233 11.069 3.176 1.00 98.38 167 GLU A C 1
ATOM 1389 O O . GLU A 1 167 ? -8.429 10.799 3.249 1.00 98.38 167 GLU A O 1
ATOM 1394 N N . LYS A 1 168 ? -6.714 11.726 2.132 1.00 98.56 168 LYS A N 1
ATOM 1395 C CA . LYS A 1 168 ? -7.549 12.291 1.074 1.00 98.56 168 LYS A CA 1
ATOM 1396 C C . LYS A 1 168 ? -8.340 11.221 0.319 1.00 98.56 168 LYS A C 1
ATOM 1398 O O . LYS A 1 168 ? -9.546 11.361 0.148 1.00 98.56 168 LYS A O 1
ATOM 1403 N N . SER A 1 169 ? -7.672 10.173 -0.170 1.00 98.62 169 SER A N 1
ATOM 1404 C CA . SER A 1 169 ? -8.353 9.150 -0.976 1.00 98.62 169 SER A CA 1
ATOM 1405 C C . SER A 1 169 ? -9.336 8.324 -0.149 1.00 98.62 169 SER A C 1
ATOM 1407 O O . SER A 1 169 ? -10.452 8.095 -0.604 1.00 98.62 169 SER A O 1
ATOM 1409 N N . LEU A 1 170 ? -8.969 7.909 1.066 1.00 98.75 170 LEU A N 1
ATOM 1410 C CA . LEU A 1 170 ? -9.833 7.091 1.918 1.00 98.75 170 LEU A CA 1
ATOM 1411 C C . LEU A 1 170 ? -11.041 7.880 2.440 1.00 98.75 170 LEU A C 1
ATOM 1413 O O . LEU A 1 170 ? -12.140 7.327 2.469 1.00 98.75 170 LEU A O 1
ATOM 1417 N N . SER A 1 171 ? -10.875 9.171 2.748 1.00 98.81 171 SER A N 1
ATOM 1418 C CA . SER A 1 171 ? -11.989 10.076 3.059 1.00 98.81 171 SER A CA 1
ATOM 1419 C C . SER A 1 171 ? -12.999 10.137 1.911 1.00 98.81 171 SER A C 1
ATOM 1421 O O . SER A 1 171 ? -14.176 9.844 2.110 1.00 98.81 171 SER A O 1
ATOM 1423 N N . GLU A 1 172 ? -12.536 10.403 0.686 1.00 98.81 172 GLU A N 1
ATOM 1424 C CA . GLU A 1 172 ? -13.407 10.466 -0.495 1.00 98.81 172 GLU A CA 1
ATOM 1425 C C . GLU A 1 172 ? -14.079 9.115 -0.808 1.00 98.81 172 GLU A C 1
ATOM 1427 O O . GLU A 1 172 ? -15.229 9.071 -1.248 1.00 98.81 172 GLU A O 1
ATOM 1432 N N . LEU A 1 173 ? -13.379 7.996 -0.588 1.00 98.81 173 LEU A N 1
ATOM 1433 C CA . LEU A 1 173 ? -13.923 6.648 -0.773 1.00 98.81 173 LEU A CA 1
ATOM 1434 C C . LEU A 1 173 ? -15.014 6.321 0.248 1.00 98.81 173 LEU A C 1
ATOM 1436 O O . LEU A 1 173 ? -16.015 5.705 -0.124 1.00 98.81 173 LEU A O 1
ATOM 1440 N N . LYS A 1 174 ? -14.830 6.738 1.505 1.00 98.69 174 LYS A N 1
ATOM 1441 C CA . LYS A 1 174 ? -15.825 6.592 2.571 1.00 98.69 174 LYS A CA 1
ATOM 1442 C C . LYS A 1 174 ? -17.072 7.414 2.262 1.00 98.69 174 LYS A C 1
ATOM 1444 O O . LYS A 1 174 ? -18.173 6.871 2.270 1.00 98.69 174 LYS A O 1
ATOM 1449 N N . ASP A 1 175 ? -16.900 8.688 1.912 1.00 98.62 175 ASP A N 1
ATOM 1450 C CA . ASP A 1 175 ? -18.012 9.590 1.589 1.00 98.62 175 ASP A CA 1
ATOM 1451 C C . ASP A 1 175 ? -18.826 9.100 0.383 1.00 98.62 175 ASP A C 1
ATOM 1453 O O . ASP A 1 175 ? -20.047 9.250 0.336 1.00 98.62 175 ASP A O 1
ATOM 1457 N N . ALA A 1 176 ? -18.159 8.467 -0.585 1.00 98.31 176 ALA A N 1
ATOM 1458 C CA . ALA A 1 176 ? -18.799 7.865 -1.748 1.00 98.31 176 ALA A CA 1
ATOM 1459 C C . ALA A 1 176 ? -19.331 6.434 -1.511 1.00 98.31 176 ALA A C 1
ATOM 1461 O O . ALA A 1 176 ? -19.895 5.845 -2.434 1.00 98.31 176 ALA A O 1
ATOM 1462 N N . GLY A 1 177 ? -19.165 5.868 -0.310 1.00 98.00 177 GLY A N 1
ATOM 1463 C CA . GLY A 1 177 ? -19.683 4.548 0.063 1.00 98.00 177 GLY A CA 1
ATOM 1464 C C . GLY A 1 177 ? -18.932 3.353 -0.534 1.00 98.00 177 GLY A C 1
ATOM 1465 O O . GLY A 1 177 ? -19.483 2.255 -0.568 1.00 98.00 177 GLY A O 1
ATOM 1466 N N . TYR A 1 178 ? -17.697 3.541 -1.014 1.00 98.25 178 TYR A N 1
ATOM 1467 C CA . TYR A 1 178 ? -16.847 2.436 -1.487 1.00 98.25 178 TYR A CA 1
ATOM 1468 C C . TYR A 1 178 ? -16.216 1.639 -0.343 1.00 98.25 178 TYR A C 1
ATOM 1470 O O . TYR A 1 178 ? -15.881 0.474 -0.536 1.00 98.25 178 TYR A O 1
ATOM 1478 N N . ILE A 1 179 ? -16.043 2.275 0.819 1.00 98.38 179 ILE A N 1
ATOM 1479 C CA . ILE A 1 179 ? -15.608 1.659 2.076 1.00 98.38 179 ILE A CA 1
ATOM 1480 C C . ILE A 1 179 ? -16.533 2.142 3.201 1.00 98.38 179 ILE A C 1
ATOM 1482 O O . ILE A 1 179 ? -17.089 3.240 3.111 1.00 98.38 179 ILE A O 1
ATOM 1486 N N . LYS A 1 180 ? -16.701 1.357 4.270 1.00 97.81 180 LYS A N 1
ATOM 1487 C CA . LYS A 1 180 ? -17.500 1.758 5.443 1.00 97.81 180 LYS A CA 1
ATOM 1488 C C . LYS A 1 180 ? -16.732 2.730 6.329 1.00 97.81 180 LYS A C 1
ATOM 1490 O O . LYS A 1 180 ? -17.291 3.733 6.773 1.00 97.81 180 LYS A O 1
ATOM 1495 N N . ASP A 1 181 ? -15.467 2.427 6.609 1.00 98.50 181 ASP A N 1
ATOM 1496 C CA . ASP A 1 181 ? -14.622 3.296 7.426 1.00 98.50 181 ASP A CA 1
ATOM 1497 C C . ASP A 1 181 ? -13.124 3.109 7.154 1.00 98.50 181 ASP A C 1
ATOM 1499 O O . ASP A 1 181 ? -12.689 2.115 6.568 1.00 98.50 181 ASP A O 1
ATOM 1503 N N . TYR A 1 182 ? -12.322 4.067 7.613 1.00 98.56 182 TYR A N 1
ATOM 1504 C CA . TYR A 1 182 ? -10.868 3.986 7.591 1.00 98.56 182 TYR A CA 1
ATOM 1505 C C . TYR A 1 182 ? -10.256 4.672 8.810 1.00 98.56 182 TYR A C 1
ATOM 1507 O O . TYR A 1 182 ? -10.894 5.463 9.502 1.00 98.56 182 TYR A O 1
ATOM 1515 N N . ILE A 1 183 ? -8.993 4.356 9.078 1.00 98.19 183 ILE A N 1
ATOM 1516 C CA . ILE A 1 183 ? -8.213 5.018 10.120 1.00 98.19 183 ILE A CA 1
ATOM 1517 C C . ILE A 1 183 ? -6.746 5.075 9.722 1.00 98.19 183 ILE A C 1
ATOM 1519 O O . ILE A 1 183 ? -6.192 4.098 9.213 1.00 98.19 183 ILE A O 1
ATOM 1523 N N . LEU A 1 184 ? -6.116 6.218 9.983 1.00 97.69 184 LEU A N 1
ATOM 1524 C CA . LEU A 1 184 ? -4.671 6.374 9.890 1.00 97.69 184 LEU A CA 1
ATOM 1525 C C . LEU A 1 184 ? -4.056 6.168 11.273 1.00 97.69 184 LEU A C 1
ATOM 1527 O O . LEU A 1 184 ? -4.446 6.816 12.245 1.00 97.69 184 LEU A O 1
ATOM 1531 N N . ILE A 1 185 ? -3.098 5.251 11.363 1.00 95.56 185 ILE A N 1
ATOM 1532 C CA . ILE A 1 185 ? -2.347 4.971 12.587 1.00 95.56 185 ILE A CA 1
ATOM 1533 C C . ILE A 1 185 ? -0.847 5.096 12.271 1.00 95.56 185 ILE A C 1
ATOM 1535 O O . ILE A 1 185 ? -0.401 4.589 11.252 1.00 95.56 185 ILE A O 1
ATOM 1539 N N . PRO A 1 186 ? -0.036 5.720 13.135 1.00 93.00 186 PRO A N 1
ATOM 1540 C CA . PRO A 1 186 ? -0.456 6.484 14.300 1.00 93.00 186 PRO A CA 1
ATOM 1541 C C . PRO A 1 186 ? -1.155 7.789 13.910 1.00 93.00 186 PRO A C 1
ATOM 1543 O O . PRO A 1 186 ? -0.719 8.485 12.999 1.00 93.00 186 PRO A O 1
ATOM 1546 N N . ASP A 1 187 ? -2.185 8.157 14.669 1.00 91.56 187 ASP A N 1
ATOM 1547 C CA . ASP A 1 187 ? -2.646 9.543 14.708 1.00 91.56 187 ASP A CA 1
ATOM 1548 C C . ASP A 1 187 ? -1.619 10.435 15.438 1.00 91.56 187 ASP A C 1
ATOM 1550 O O . ASP A 1 187 ? -0.652 9.961 16.046 1.00 91.56 187 ASP A O 1
ATOM 1554 N N . GLU A 1 188 ? -1.828 11.751 15.399 1.00 90.00 188 GLU A N 1
ATOM 1555 C CA . GLU A 1 188 ? -0.930 12.736 16.017 1.00 90.00 188 GLU A CA 1
ATOM 1556 C C . GLU A 1 188 ? -0.702 12.474 17.520 1.00 90.00 188 GLU A C 1
ATOM 1558 O O . GLU A 1 188 ? 0.408 12.645 18.031 1.00 90.00 188 GLU A O 1
ATOM 1563 N N . ALA A 1 189 ? -1.738 12.037 18.242 1.00 92.31 189 ALA A N 1
ATOM 1564 C CA . ALA A 1 189 ? -1.657 11.767 19.676 1.00 92.31 189 ALA A CA 1
ATOM 1565 C C . ALA A 1 189 ? -0.825 10.509 19.972 1.00 92.31 189 ALA A C 1
ATOM 1567 O O . ALA A 1 189 ? 0.052 10.524 20.841 1.00 92.31 189 ALA A O 1
ATOM 1568 N N . THR A 1 190 ? -1.061 9.436 19.218 1.00 92.69 190 THR A N 1
ATOM 1569 C CA . THR A 1 190 ? -0.325 8.170 19.290 1.00 92.69 190 THR A CA 1
ATOM 1570 C C . THR A 1 190 ? 1.141 8.393 18.931 1.00 92.69 190 THR A C 1
ATOM 1572 O O . THR A 1 190 ? 2.028 7.909 19.636 1.00 92.69 190 THR A O 1
ATOM 1575 N N . TYR A 1 191 ? 1.405 9.190 17.893 1.00 89.19 191 TYR A N 1
ATOM 1576 C CA . TYR A 1 191 ? 2.753 9.534 17.449 1.00 89.19 191 TYR A CA 1
ATOM 1577 C C . TYR A 1 191 ? 3.520 10.341 18.508 1.00 89.19 191 TYR A C 1
ATOM 1579 O O . TYR A 1 191 ? 4.625 9.955 18.895 1.00 89.19 191 TYR A O 1
ATOM 1587 N N . LYS A 1 192 ? 2.911 11.394 19.072 1.00 89.25 192 LYS A N 1
ATOM 1588 C CA . LYS A 1 192 ? 3.505 12.172 20.178 1.00 89.25 192 LYS A CA 1
ATOM 1589 C C . LYS A 1 192 ? 3.763 11.320 21.417 1.00 89.25 192 LYS A C 1
ATOM 1591 O O . LYS A 1 192 ? 4.803 11.459 22.062 1.00 89.25 192 LYS A O 1
ATOM 1596 N N . LYS A 1 193 ? 2.841 10.411 21.748 1.00 92.25 193 LYS A N 1
ATOM 1597 C CA . LYS A 1 193 ? 3.026 9.478 22.863 1.00 92.25 193 LYS A CA 1
ATOM 1598 C C . LYS A 1 193 ? 4.210 8.543 22.610 1.00 92.25 193 LYS A C 1
ATOM 1600 O O . LYS A 1 193 ? 5.032 8.379 23.509 1.00 92.25 193 LYS A O 1
ATOM 1605 N N . ALA A 1 194 ? 4.343 7.992 21.404 1.00 90.19 194 ALA A N 1
ATOM 1606 C CA . ALA A 1 194 ? 5.495 7.173 21.030 1.00 90.19 194 ALA A CA 1
ATOM 1607 C C . ALA A 1 194 ? 6.817 7.957 21.140 1.00 90.19 194 ALA A C 1
ATOM 1609 O O . ALA A 1 194 ? 7.757 7.467 21.767 1.00 90.19 194 ALA A O 1
ATOM 1610 N N . GLN A 1 195 ? 6.864 9.200 20.637 1.00 87.81 195 GLN A N 1
ATOM 1611 C CA . GLN A 1 195 ? 8.019 10.102 20.785 1.00 87.81 195 GLN A CA 1
ATOM 1612 C C . GLN A 1 195 ? 8.395 10.320 22.253 1.00 87.81 195 GLN A C 1
ATOM 1614 O O . GLN A 1 195 ? 9.559 10.193 22.628 1.00 87.81 195 GLN A O 1
ATOM 1619 N N . SER A 1 196 ? 7.406 10.586 23.111 1.00 89.81 196 SER A N 1
ATOM 1620 C CA . SER A 1 196 ? 7.646 10.813 24.543 1.00 89.81 196 SER A CA 1
ATOM 1621 C C . SER A 1 196 ? 8.213 9.588 25.275 1.00 89.81 196 SER A C 1
ATOM 1623 O O . SER A 1 196 ? 8.827 9.733 26.328 1.00 89.81 196 SER A O 1
ATOM 1625 N N . GLN A 1 197 ? 8.032 8.386 24.715 1.00 89.44 197 GLN A N 1
ATOM 1626 C CA . GLN A 1 197 ? 8.549 7.123 25.250 1.00 89.44 197 GLN A CA 1
ATOM 1627 C C . GLN A 1 197 ? 9.879 6.697 24.614 1.00 89.44 197 GLN A C 1
ATOM 1629 O O . GLN A 1 197 ? 10.254 5.529 24.693 1.00 89.44 197 GLN A O 1
ATOM 1634 N N . GLY A 1 198 ? 10.599 7.638 24.000 1.00 81.00 198 GLY A N 1
ATOM 1635 C CA . GLY A 1 198 ? 11.950 7.404 23.496 1.00 81.00 198 GLY A CA 1
ATOM 1636 C C . GLY A 1 198 ? 12.017 6.921 22.052 1.00 81.00 198 GLY A C 1
ATOM 1637 O O . GLY A 1 198 ? 13.079 6.469 21.639 1.00 81.00 198 GLY A O 1
ATOM 1638 N N . TRP A 1 199 ? 10.929 7.019 21.280 1.00 77.56 199 TRP A N 1
ATOM 1639 C CA . TRP A 1 199 ? 11.032 6.850 19.831 1.00 77.56 199 TRP A CA 1
ATOM 1640 C C . TRP A 1 199 ? 11.795 8.024 19.212 1.00 77.56 199 TRP A C 1
ATOM 1642 O O . TRP A 1 199 ? 11.430 9.187 19.424 1.00 77.56 199 TRP A O 1
ATOM 1652 N N . VAL A 1 200 ? 12.833 7.717 18.432 1.00 71.06 200 VAL A N 1
ATOM 1653 C CA . VAL A 1 200 ? 13.672 8.718 17.767 1.00 71.06 200 VAL A CA 1
ATOM 1654 C C . VAL A 1 200 ? 13.426 8.671 16.261 1.00 71.06 200 VAL A C 1
ATOM 1656 O O . VAL A 1 200 ? 13.316 7.610 15.644 1.00 71.06 200 VAL A O 1
ATOM 1659 N N . ALA A 1 201 ? 13.344 9.848 15.638 1.00 63.22 201 ALA A N 1
ATOM 1660 C CA . ALA A 1 201 ? 13.245 9.949 14.188 1.00 63.22 201 ALA A CA 1
ATOM 1661 C C . ALA A 1 201 ? 14.460 9.267 13.528 1.00 63.22 201 ALA A C 1
ATOM 1663 O O . ALA A 1 201 ? 15.598 9.656 13.779 1.00 63.22 201 ALA A O 1
ATOM 1664 N N . GLY A 1 202 ? 14.209 8.257 12.691 1.00 58.44 202 GLY A N 1
ATOM 1665 C CA . GLY A 1 202 ? 15.247 7.438 12.051 1.00 58.44 202 GLY A CA 1
ATOM 1666 C C . GLY A 1 202 ? 15.295 5.980 12.520 1.00 58.44 202 GLY A C 1
ATOM 1667 O O . GLY A 1 202 ? 16.002 5.185 11.902 1.00 58.44 202 GLY A O 1
ATOM 1668 N N . ASP A 1 203 ? 14.522 5.602 13.545 1.00 63.00 203 ASP A N 1
ATOM 1669 C CA . ASP A 1 203 ? 14.408 4.202 13.963 1.00 63.00 203 ASP A CA 1
ATOM 1670 C C . ASP A 1 203 ? 13.897 3.304 12.824 1.00 63.00 203 ASP A C 1
ATOM 1672 O O . ASP A 1 203 ? 12.951 3.624 12.095 1.00 63.00 203 ASP A O 1
ATOM 1676 N N . MET A 1 204 ? 14.526 2.136 12.687 1.00 62.12 204 MET A N 1
ATOM 1677 C CA . MET A 1 204 ? 14.174 1.128 11.694 1.00 62.12 204 MET A CA 1
ATOM 1678 C C . MET A 1 204 ? 12.860 0.451 12.127 1.00 62.12 204 MET A C 1
ATOM 1680 O O . MET A 1 204 ? 12.874 -0.408 13.000 1.00 62.12 204 MET A O 1
ATOM 1684 N N . PHE A 1 205 ? 11.737 0.846 11.512 1.00 75.69 205 PHE A N 1
ATOM 1685 C CA . PHE A 1 205 ? 10.354 0.396 11.802 1.00 75.69 205 PHE A CA 1
ATOM 1686 C C . PHE A 1 205 ? 9.690 1.097 13.005 1.00 75.69 205 PHE A C 1
ATOM 1688 O O . PHE A 1 205 ? 9.412 0.467 14.030 1.00 75.69 205 PHE A O 1
ATOM 1695 N N . PRO A 1 206 ? 9.395 2.408 12.887 1.00 77.00 206 PRO A N 1
ATOM 1696 C CA . PRO A 1 206 ? 8.749 3.184 13.953 1.00 77.00 206 PRO A CA 1
ATOM 1697 C C . PRO A 1 206 ? 7.374 2.628 14.350 1.00 77.00 206 PRO A C 1
ATOM 1699 O O . PRO A 1 206 ? 6.915 2.781 15.474 1.00 77.00 206 PRO A O 1
ATOM 1702 N N . ASP A 1 207 ? 6.727 1.938 13.426 1.00 80.75 207 ASP A N 1
ATOM 1703 C CA . ASP A 1 207 ? 5.415 1.327 13.546 1.00 80.75 207 ASP A CA 1
ATOM 1704 C C . ASP A 1 207 ? 5.383 0.042 14.389 1.00 80.75 207 ASP A C 1
ATOM 1706 O O . ASP A 1 207 ? 4.305 -0.400 14.788 1.00 80.75 207 ASP A O 1
ATOM 1710 N N . LEU A 1 208 ? 6.546 -0.531 14.720 1.00 87.25 2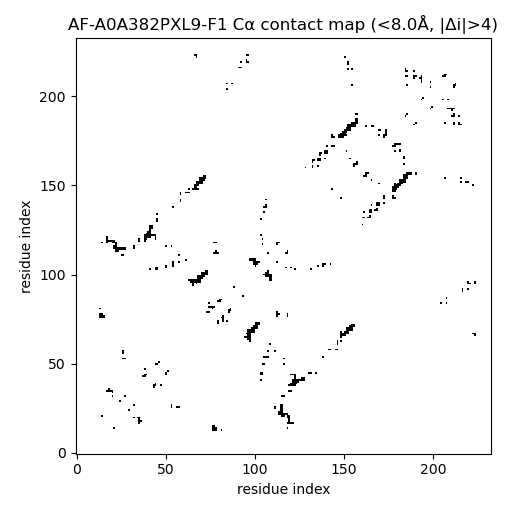08 LEU A N 1
ATOM 1711 C CA . LEU A 1 208 ? 6.664 -1.605 15.714 1.00 87.25 208 LEU A CA 1
ATOM 1712 C C . LEU A 1 208 ? 6.860 -1.085 17.147 1.00 87.25 208 LEU A C 1
ATOM 1714 O O . LEU A 1 208 ? 6.920 -1.880 18.088 1.00 87.25 208 LEU A O 1
ATOM 1718 N N . GLN A 1 209 ? 6.945 0.234 17.340 1.00 91.00 209 GLN A N 1
ATOM 1719 C CA . GLN A 1 209 ? 7.016 0.825 18.671 1.00 91.00 209 GLN A CA 1
ATOM 1720 C C . GLN A 1 209 ? 5.760 0.428 19.483 1.00 91.00 209 GLN A C 1
ATOM 1722 O O . GLN A 1 209 ? 4.654 0.481 18.943 1.00 91.00 209 GLN A O 1
ATOM 1727 N N . PRO A 1 210 ? 5.880 0.033 20.770 1.00 92.19 210 PRO A N 1
ATOM 1728 C CA . PRO A 1 210 ? 4.777 -0.585 21.519 1.00 92.19 210 PRO A CA 1
ATOM 1729 C C . PRO A 1 210 ? 3.455 0.197 21.582 1.00 92.19 210 PRO A C 1
ATOM 1731 O O . PRO A 1 210 ? 2.392 -0.417 21.598 1.00 92.19 210 PRO A O 1
ATOM 1734 N N . VAL A 1 211 ? 3.495 1.530 21.611 1.00 93.50 211 VAL A N 1
ATOM 1735 C CA . VAL A 1 211 ? 2.311 2.406 21.600 1.00 93.50 211 VAL A CA 1
ATOM 1736 C C . VAL A 1 211 ? 1.617 2.353 20.246 1.00 93.50 211 VAL A C 1
ATOM 1738 O O . VAL A 1 211 ? 0.404 2.159 20.192 1.00 93.50 211 VAL A O 1
ATOM 1741 N N . ILE A 1 212 ? 2.379 2.495 19.160 1.00 93.69 212 ILE A N 1
ATOM 1742 C CA . ILE A 1 212 ? 1.837 2.462 17.797 1.00 93.69 212 ILE A CA 1
ATOM 1743 C C . ILE A 1 212 ? 1.320 1.056 17.497 1.00 93.69 212 ILE A C 1
ATOM 1745 O O . ILE A 1 212 ? 0.171 0.883 17.098 1.00 93.69 212 ILE A O 1
ATOM 1749 N N . PHE A 1 213 ? 2.131 0.037 17.772 1.00 95.31 213 PHE A N 1
ATOM 1750 C CA . PHE A 1 213 ? 1.775 -1.346 17.496 1.00 95.31 213 PHE A CA 1
ATOM 1751 C C . PHE A 1 213 ? 0.620 -1.850 18.366 1.00 95.31 213 PHE A C 1
ATOM 1753 O O . PHE A 1 213 ? -0.224 -2.607 17.890 1.00 95.31 213 PHE A O 1
ATOM 1760 N N . GLY A 1 214 ? 0.536 -1.396 19.621 1.00 96.25 214 GLY A N 1
ATOM 1761 C CA . GLY A 1 214 ? -0.622 -1.629 20.482 1.00 96.25 214 GLY A CA 1
ATOM 1762 C C . GLY A 1 214 ? -1.902 -1.050 19.880 1.00 96.25 214 GLY A C 1
ATOM 1763 O O . GLY A 1 214 ? -2.904 -1.756 19.790 1.00 96.25 214 GLY A O 1
ATOM 1764 N N . ARG A 1 215 ? -1.844 0.183 19.362 1.00 96.31 215 ARG A N 1
ATOM 1765 C CA . ARG A 1 215 ? -2.990 0.817 18.699 1.00 96.31 215 ARG A CA 1
ATOM 1766 C C . ARG A 1 215 ? -3.405 0.092 17.416 1.00 96.31 215 ARG A C 1
ATOM 1768 O O . ARG A 1 215 ? -4.597 -0.087 17.181 1.00 96.31 215 ARG A O 1
ATOM 1775 N N . LEU A 1 216 ? -2.438 -0.367 16.616 1.00 97.25 216 LEU A N 1
ATOM 1776 C CA . LEU A 1 216 ? -2.707 -1.197 15.435 1.00 97.25 216 LEU A CA 1
ATOM 1777 C C . LEU A 1 216 ? -3.419 -2.504 15.826 1.00 97.25 216 LEU A C 1
ATOM 1779 O O . LEU A 1 216 ? -4.413 -2.857 15.200 1.00 97.25 216 LEU A O 1
ATOM 1783 N N . LYS A 1 217 ? -2.959 -3.187 16.887 1.00 96.94 217 LYS A N 1
ATOM 1784 C CA . LYS A 1 217 ? -3.603 -4.404 17.415 1.00 96.94 217 LYS A CA 1
ATOM 1785 C C . LYS A 1 217 ? -5.052 -4.156 17.811 1.00 96.94 217 LYS A C 1
ATOM 1787 O O . LYS A 1 217 ? -5.926 -4.861 17.324 1.00 96.94 217 LYS A O 1
ATOM 1792 N N . GLU A 1 218 ? -5.308 -3.143 18.637 1.00 96.50 218 GLU A N 1
ATOM 1793 C CA . GLU A 1 218 ? -6.669 -2.777 19.056 1.00 96.50 218 GLU A CA 1
ATOM 1794 C C . GLU A 1 218 ? -7.602 -2.581 17.857 1.00 96.50 218 GLU A C 1
ATOM 1796 O O . GLU A 1 218 ? -8.729 -3.074 17.851 1.00 96.50 218 GLU A O 1
ATOM 1801 N N . GLN A 1 219 ? -7.117 -1.885 16.828 1.00 97.19 219 GLN A N 1
ATOM 1802 C CA . GLN A 1 219 ? -7.911 -1.579 15.649 1.00 97.19 219 GLN A CA 1
ATOM 1803 C C . GLN A 1 219 ? -8.193 -2.811 14.781 1.00 97.19 219 GLN A C 1
ATOM 1805 O O . GLN A 1 219 ? -9.314 -2.978 14.298 1.00 97.19 219 GLN A O 1
ATOM 1810 N N . VAL A 1 220 ? -7.197 -3.684 14.600 1.00 97.00 220 VAL A N 1
ATOM 1811 C CA . VAL A 1 220 ? -7.372 -4.958 13.891 1.00 97.00 220 VAL A CA 1
ATOM 1812 C C . VAL A 1 220 ? -8.383 -5.843 14.622 1.00 97.00 220 VAL A C 1
ATOM 1814 O O . VAL A 1 220 ? -9.272 -6.398 13.978 1.00 97.00 220 VAL A O 1
ATOM 1817 N N . GLU A 1 221 ? -8.314 -5.952 15.953 1.00 95.88 221 GLU A N 1
ATOM 1818 C CA . GLU A 1 221 ? -9.301 -6.727 16.725 1.00 95.88 221 GLU A CA 1
ATOM 1819 C C . GLU A 1 221 ? -10.718 -6.160 16.575 1.00 95.88 221 GLU A C 1
ATOM 1821 O O . GLU A 1 221 ? -11.669 -6.918 16.370 1.00 95.88 221 GLU A O 1
ATOM 1826 N N . LEU A 1 222 ? -10.858 -4.830 16.625 1.00 95.88 222 LEU A N 1
ATOM 1827 C CA . LEU A 1 222 ? -12.151 -4.160 16.504 1.00 95.88 222 LEU A CA 1
ATOM 1828 C C . LEU A 1 222 ? -12.833 -4.465 15.164 1.00 95.88 222 LEU A C 1
ATOM 1830 O O . LEU A 1 222 ? -14.021 -4.772 15.145 1.00 95.88 222 LEU A O 1
ATOM 1834 N N . TRP A 1 223 ? -12.100 -4.393 14.051 1.00 95.38 223 TRP A N 1
ATOM 1835 C CA . TRP A 1 223 ? -12.680 -4.565 12.713 1.00 95.38 223 TRP A CA 1
ATOM 1836 C C . TRP A 1 223 ? -12.676 -6.001 12.187 1.00 95.38 223 TRP A C 1
ATOM 1838 O O . TRP A 1 223 ? -13.433 -6.307 11.269 1.00 95.38 223 TRP A O 1
ATOM 1848 N N . SER A 1 224 ? -11.909 -6.905 12.797 1.00 87.38 224 SER A N 1
ATOM 1849 C CA . SER A 1 224 ? -12.004 -8.344 12.506 1.00 87.38 224 SER A CA 1
ATOM 1850 C C . SER A 1 224 ? -13.146 -9.036 13.255 1.00 87.38 224 SER A C 1
ATOM 1852 O O . SER A 1 224 ? -13.739 -9.980 12.737 1.00 87.38 224 SER A O 1
ATOM 1854 N N . SER A 1 225 ? -13.515 -8.537 14.439 1.00 72.06 225 SER A N 1
ATOM 1855 C CA . SER A 1 225 ? -14.607 -9.102 15.249 1.00 72.06 225 SER A CA 1
ATOM 1856 C C . SER A 1 225 ? -16.006 -8.744 14.735 1.00 72.06 225 SER A C 1
ATOM 1858 O O . SER A 1 225 ? -16.979 -9.408 15.089 1.00 72.06 225 SER A O 1
ATOM 1860 N N . SER A 1 226 ? -16.127 -7.730 13.873 1.00 58.69 226 SER A N 1
ATOM 1861 C CA . SER A 1 226 ? -17.407 -7.251 13.327 1.00 58.69 226 SER A CA 1
ATOM 1862 C C . SER A 1 226 ? -18.126 -8.248 12.403 1.00 58.69 226 SER A C 1
ATOM 1864 O O . SER A 1 226 ? -19.245 -7.967 11.982 1.00 58.69 226 SER A O 1
ATOM 1866 N N . ASN A 1 227 ? -17.520 -9.409 12.113 1.00 51.25 227 ASN A N 1
ATOM 1867 C CA . ASN A 1 227 ? -18.041 -10.417 11.182 1.00 51.25 227 ASN A CA 1
ATOM 1868 C C . ASN A 1 227 ? -18.458 -11.758 11.811 1.00 51.25 227 ASN A C 1
ATOM 1870 O O . ASN A 1 227 ? -18.737 -12.703 11.074 1.00 51.25 227 ASN A O 1
ATOM 1874 N N . VAL A 1 228 ? -18.605 -11.866 13.137 1.00 44.16 228 VAL A N 1
ATOM 1875 C CA . VAL A 1 228 ? -19.337 -13.015 13.706 1.00 44.16 228 VAL A CA 1
ATOM 1876 C C . VAL A 1 228 ? -20.839 -12.728 13.672 1.00 44.16 228 VAL A C 1
ATOM 1878 O O . VAL A 1 228 ? -21.468 -12.455 14.690 1.00 44.16 228 VAL A O 1
ATOM 1881 N N . VAL A 1 229 ? -21.427 -12.800 12.479 1.00 40.53 229 VAL A N 1
ATOM 1882 C CA . VAL A 1 229 ? -22.830 -13.204 12.343 1.00 40.53 229 VAL A CA 1
ATOM 1883 C C . VAL A 1 229 ? -22.789 -14.644 11.857 1.00 40.53 229 VAL A C 1
ATOM 1885 O O . VAL A 1 229 ? -22.714 -14.912 10.660 1.00 40.53 229 VAL A O 1
ATOM 1888 N N . SER A 1 230 ? -22.762 -15.584 12.804 1.00 35.47 230 SER A N 1
ATOM 1889 C CA . SER A 1 230 ? -23.070 -16.977 12.506 1.00 35.47 230 SER A CA 1
ATOM 1890 C C . SER A 1 230 ? -24.525 -17.028 12.050 1.00 35.47 230 SER A C 1
ATOM 1892 O O . SER A 1 230 ? -25.445 -16.850 12.849 1.00 35.47 230 SER A O 1
ATOM 1894 N N . PHE A 1 231 ? -24.748 -17.237 10.758 1.00 39.72 231 PHE A N 1
ATOM 1895 C CA . PHE A 1 231 ? -26.028 -17.760 10.313 1.00 39.72 231 PHE A CA 1
ATOM 1896 C C . PHE A 1 231 ? -26.033 -19.247 10.652 1.00 39.72 231 PHE A C 1
ATOM 1898 O O . PHE A 1 231 ? -25.525 -20.062 9.886 1.00 39.72 231 PHE A O 1
ATOM 1905 N N . ASP A 1 232 ? -26.570 -19.577 11.824 1.00 40.81 232 ASP A N 1
ATOM 1906 C CA . ASP A 1 232 ? -27.112 -20.911 12.051 1.00 40.81 232 ASP A CA 1
ATOM 1907 C C . ASP A 1 232 ? -28.346 -21.045 11.146 1.00 40.81 232 ASP A C 1
ATOM 1909 O O . ASP A 1 232 ? -29.347 -20.345 11.338 1.00 40.81 232 ASP A O 1
ATOM 1913 N N . VAL A 1 233 ? -28.245 -21.903 10.128 1.00 38.66 233 VAL A N 1
ATOM 1914 C CA . VAL A 1 233 ? -29.386 -22.458 9.384 1.00 38.66 233 VAL A CA 1
ATOM 1915 C C . VAL A 1 233 ? -29.404 -23.958 9.612 1.00 38.66 233 VAL A C 1
ATOM 1917 O O . VAL A 1 233 ? -28.340 -24.584 9.404 1.00 38.66 233 VAL A O 1
#

Nearest PDB structures (foldseek):
  2q07-assembly1_A  TM=8.099E-01  e=1.233E-04  Archaeoglobus fulgidus DSM 4304
  6ci1-assembly1_H  TM=2.611E-01  e=4.374E-01  Rattus norvegicus
  1ynp-assembly1_A  TM=3.124E-01  e=1.491E+00  Halalkalibacterium halodurans C-125
  3erp-assembly1_B-5  TM=2.664E-01  e=2.243E+00  Salmonella enterica subsp. enterica serovar Typhimurium str. LT2

Solvent-accessible surface area (backbone atoms only — not comparable to full-atom values): 13320 Å² total; per-residue (Å²): 137,86,81,79,79,77,83,78,71,76,73,82,63,74,59,84,54,40,74,55,87,47,61,44,60,85,67,42,55,82,89,73,62,72,66,34,77,71,28,45,33,35,71,40,35,68,69,34,64,70,41,53,48,46,41,52,48,44,66,72,68,64,72,86,87,37,59,25,38,37,36,35,66,64,64,93,48,30,43,44,75,76,23,72,66,47,39,54,46,46,76,73,43,45,99,44,37,38,51,27,35,39,47,77,74,37,77,41,44,64,95,46,42,51,16,39,61,68,52,22,55,37,42,77,67,95,77,55,69,68,62,48,32,53,50,51,24,53,51,52,42,52,47,43,66,68,66,51,38,43,32,38,44,35,51,32,41,84,88,41,77,60,27,62,28,47,55,54,31,52,51,54,34,34,78,71,64,38,24,76,45,72,47,59,39,36,41,75,67,46,45,52,52,33,42,76,72,70,54,56,94,85,55,91,61,66,66,70,37,70,61,35,34,49,51,52,50,55,50,48,54,59,64,44,59,75,67,79,71,80,80,85,127

pLDDT: mean 88.38, std 17.34, range [26.27, 98.81]

Sequence (233 aa):
MEYIDGLIGMYHTKVTDKNILAGNNKLFSNDEWVPAVELFGETKVLNHSLIHEAFDRILDQHVIKQPTAFLSLCSATRPYYYSTKWKEYVKHFDNKVDFIVVSNGGMIPEEFWLSYPYLNYDAGDHEDDVLYKKVQYNRMSRFFKRHLYDYVIANFSPSQRNAEPAEKSLSELKDAGYIKDYILIPDEATYKKAQSQGWVAGDMFPDLQPVIFGRLKEQVELWSSSNVVSFDV

InterPro domains:
  IPR036895 Uracil-DNA glycosylase-like domain superfamily [SSF52141] (54-174)
  IPR040777 Domain of unknown function DUF5591 [PF17884] (66-161)

Foldseek 3Di:
DDDDPDPPPVPVDWLPDLQDAFFDDQQHDPVPDDGLVCQEALVSLLPPPSLVSSLVSCLVPDADQELEAEEDEADPTPLRCVDPQVVVCCVQQPSLHFYWYAYSSATRTPVCSRHPPNSRHHRPDDDDLPSSLVSHLVRLLSNLLRHQRQEYEHADDPPDSNPVSCCVSQVVCCVVNSYVYYDYFPDPVLVVVLVVVPDDPPDDCSCPRCSRVVVVSVVSCVRSVVPPPPPPD

Secondary structure (DSSP, 8-state):
--------------B--TTS---BTTS--GGGPPPGGGGBSHHHHHH-HHHHHHHHHHHHH----SSEEEEEE--SSBSGGGSHHHHHHHHHHGGGSEEEEEETTEEEEGGGTTBTTTTT-B--S---HHHHHHHHHHHHHHHHHHH--SEEEEE--TTSTTHHHHHHHHHHHHHTTSSSEEEEES-HHHHHHHHHTT--TT-S-GGGSHHHHHHHHHHHHHHHGGG------